Protein AF-A0A7S4SS59-F1 (afdb_monomer)

Radius of gyration: 23.4 Å; Cα contacts (8 Å, |Δi|>4): 249; chains: 1; bounding box: 43×40×78 Å

Nearest PDB structures (foldseek):
  1n0s-assembly2_B  TM=4.834E-01  e=9.257E-01  Pieris brassicae
  7ywx-assembly1_P  TM=2.534E-01  e=8.741E-01  Homo sapiens
  8snb-assembly1_7D  TM=2.674E-01  e=1.099E+00  Strongylocentrotus purpuratus
  3mh9-assembly2_C  TM=2.342E-01  e=1.551E+00  Mycobacterium tuberculosis H37Rv

Secondary structure (DSSP, 8-state):
--------------------------------------------------GGGGTS-SSS--HHHHHHHHHHHHHTT--EEEEEEEEEEEGGGTEEEEEEEEEEEETTEEEEEEEEEETTEEEEEEESS-S-SS-EEEEEEEEEE-HHHHHHHHHHTTT---BTTTBSHHHHHHHHHHHT--EE-

Structure (mmCIF, N/CA/C/O backbone):
data_AF-A0A7S4SS59-F1
#
_entry.id   AF-A0A7S4SS59-F1
#
loop_
_atom_site.group_PDB
_atom_site.id
_atom_site.type_symbol
_atom_site.label_atom_id
_atom_site.label_alt_id
_atom_site.label_comp_id
_atom_site.label_asym_id
_atom_site.label_entity_id
_atom_site.label_seq_id
_atom_site.pdbx_PDB_ins_code
_atom_site.Cartn_x
_atom_site.Cartn_y
_atom_site.Cartn_z
_atom_site.occupancy
_atom_site.B_iso_or_equiv
_atom_site.auth_seq_id
_atom_site.auth_comp_id
_atom_site.auth_asym_id
_atom_site.auth_atom_id
_atom_site.pdbx_PDB_model_num
ATOM 1 N N . PHE A 1 1 ? -25.326 -4.314 20.561 1.00 34.44 1 PHE A N 1
ATOM 2 C CA . PHE A 1 1 ? -26.054 -3.829 19.373 1.00 34.44 1 PHE A CA 1
ATOM 3 C C . PHE A 1 1 ? -25.068 -3.666 18.225 1.00 34.44 1 PHE A C 1
ATOM 5 O O . PHE A 1 1 ? -24.375 -2.663 18.164 1.00 34.44 1 PHE A O 1
ATOM 12 N N . TRP A 1 2 ? -24.924 -4.689 17.380 1.00 29.34 2 TRP A N 1
ATOM 13 C CA . TRP A 1 2 ? -24.095 -4.641 16.171 1.00 29.34 2 TRP A CA 1
ATOM 14 C C . TRP A 1 2 ? -25.049 -4.553 14.978 1.00 29.34 2 TRP A C 1
ATOM 16 O O . TRP A 1 2 ? -25.738 -5.526 14.676 1.00 29.34 2 TRP A O 1
ATOM 26 N N . LEU A 1 3 ? -25.148 -3.379 14.351 1.00 33.81 3 LEU A N 1
ATOM 27 C CA . LEU A 1 3 ? -25.845 -3.241 13.075 1.00 33.81 3 LEU A CA 1
ATOM 28 C C . LEU A 1 3 ? -24.929 -3.794 11.978 1.00 33.81 3 LEU A C 1
ATOM 30 O O . LEU A 1 3 ? -23.856 -3.251 11.725 1.00 33.81 3 LEU A O 1
ATOM 34 N N . LYS A 1 4 ? -25.363 -4.875 11.327 1.00 33.00 4 LYS A N 1
ATOM 35 C CA . LYS A 1 4 ? -24.802 -5.341 10.057 1.00 33.00 4 LYS A CA 1
ATOM 36 C C . LYS A 1 4 ? -25.217 -4.355 8.962 1.00 33.00 4 LYS A C 1
ATOM 38 O O . LYS A 1 4 ? -26.273 -4.514 8.357 1.00 33.00 4 LYS A O 1
ATOM 43 N N . SER A 1 5 ? -24.413 -3.324 8.726 1.00 36.56 5 SER A N 1
ATOM 44 C CA . SER A 1 5 ? -24.552 -2.502 7.523 1.00 36.56 5 SER A CA 1
ATOM 45 C C . SER A 1 5 ? -23.927 -3.246 6.349 1.00 36.56 5 SER A C 1
ATOM 47 O O . SER A 1 5 ? -22.715 -3.234 6.162 1.00 36.56 5 SER A O 1
ATOM 49 N N . HIS A 1 6 ? -24.772 -3.922 5.574 1.00 34.97 6 HIS A N 1
ATOM 50 C CA . HIS A 1 6 ? -24.422 -4.459 4.265 1.00 34.97 6 HIS A CA 1
ATOM 51 C C . HIS A 1 6 ? -24.306 -3.297 3.270 1.00 34.97 6 HIS A C 1
ATOM 53 O O . HIS A 1 6 ? -25.293 -2.906 2.652 1.00 34.97 6 HIS A O 1
ATOM 59 N N . PHE A 1 7 ? -23.109 -2.729 3.117 1.00 40.97 7 PHE A N 1
ATOM 60 C CA . PHE A 1 7 ? -22.781 -1.921 1.943 1.00 40.97 7 PHE A CA 1
ATOM 61 C C . PHE A 1 7 ? -22.215 -2.859 0.877 1.00 40.97 7 PHE A C 1
ATOM 63 O O . PHE A 1 7 ? -21.021 -3.135 0.826 1.00 40.97 7 PHE A O 1
ATOM 70 N N . GLY A 1 8 ? -23.119 -3.423 0.075 1.00 32.09 8 GLY A N 1
ATOM 71 C CA . GLY A 1 8 ? -22.761 -4.215 -1.093 1.00 32.09 8 GLY A CA 1
ATOM 72 C C . GLY A 1 8 ? -22.224 -3.300 -2.185 1.00 32.09 8 GLY A C 1
ATOM 73 O O . GLY A 1 8 ? -22.979 -2.524 -2.771 1.00 32.09 8 GLY A O 1
ATOM 74 N N . TRP A 1 9 ? -20.930 -3.404 -2.465 1.00 38.12 9 TRP A N 1
ATOM 75 C CA . TRP A 1 9 ? -20.354 -2.864 -3.687 1.00 38.12 9 TRP A CA 1
ATOM 76 C C . TRP A 1 9 ? -20.890 -3.706 -4.846 1.00 38.12 9 TRP A C 1
ATOM 78 O O . TRP A 1 9 ? -20.678 -4.917 -4.909 1.00 38.12 9 TRP A O 1
ATOM 88 N N . ARG A 1 10 ? -21.669 -3.082 -5.736 1.00 36.06 10 ARG A N 1
ATOM 89 C CA . ARG A 1 10 ? -22.101 -3.720 -6.980 1.00 36.06 10 ARG A CA 1
ATOM 90 C C . ARG A 1 10 ? -20.871 -3.885 -7.861 1.00 36.06 10 ARG A C 1
ATOM 92 O O . ARG A 1 10 ? -20.468 -2.943 -8.531 1.00 36.06 10 ARG A O 1
ATOM 99 N N . VAL A 1 11 ? -20.319 -5.092 -7.890 1.00 41.25 11 VAL A N 1
ATOM 100 C CA . VAL A 1 11 ? -19.449 -5.523 -8.983 1.00 41.25 11 VAL A CA 1
ATOM 101 C C . VAL A 1 11 ? -20.312 -5.483 -10.244 1.00 41.25 11 VAL A C 1
ATOM 103 O O . VAL A 1 11 ? -21.238 -6.281 -10.408 1.00 41.25 11 VAL A O 1
ATOM 106 N N . GLY A 1 12 ? -20.094 -4.478 -11.087 1.00 38.41 12 GLY A N 1
ATOM 107 C CA . GLY A 1 12 ? -20.732 -4.388 -12.389 1.00 38.41 12 GLY A CA 1
ATOM 108 C C . GLY A 1 12 ? -20.259 -5.555 -13.243 1.00 38.41 12 GLY A C 1
ATOM 109 O O . GLY A 1 12 ? -19.188 -5.489 -13.833 1.00 38.41 12 GLY A O 1
ATOM 110 N N . LEU A 1 13 ? -21.046 -6.632 -13.300 1.00 41.28 13 LEU A N 1
ATOM 111 C CA . LEU A 1 13 ? -20.866 -7.691 -14.286 1.00 41.28 13 LEU A CA 1
ATOM 112 C C . LEU A 1 13 ? -21.038 -7.068 -15.681 1.00 41.28 13 LEU A C 1
ATOM 114 O O . LEU A 1 13 ? -22.157 -6.916 -16.178 1.00 41.28 13 LEU A O 1
ATOM 118 N N . LEU A 1 14 ? -19.929 -6.701 -16.321 1.00 41.66 14 LEU A N 1
ATOM 119 C CA . LEU A 1 14 ? -19.890 -6.475 -17.758 1.00 41.66 14 LEU A CA 1
ATOM 120 C C . LEU A 1 14 ? -20.149 -7.823 -18.429 1.00 41.66 14 LEU A C 1
ATOM 122 O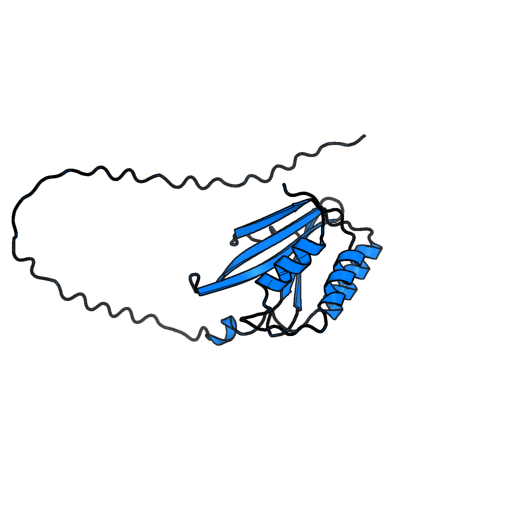 O . LEU A 1 14 ? -19.291 -8.698 -18.530 1.00 41.66 14 LEU A O 1
ATOM 126 N N . LYS A 1 15 ? -21.405 -8.007 -18.825 1.00 40.31 15 LYS A N 1
ATOM 127 C CA . LYS A 1 15 ? -21.897 -9.157 -19.570 1.00 40.31 15 LYS A CA 1
ATOM 128 C C . LYS A 1 15 ? -21.306 -9.081 -20.979 1.00 40.31 15 LYS A C 1
ATOM 130 O O . LYS A 1 15 ? -21.870 -8.428 -21.850 1.00 40.31 15 LYS A O 1
ATOM 135 N N . VAL A 1 16 ? -20.152 -9.710 -21.187 1.00 43.97 16 VAL A N 1
ATOM 136 C CA . VAL A 1 16 ? -19.582 -9.910 -22.525 1.00 43.97 16 VAL A CA 1
ATOM 137 C C . VAL A 1 16 ? -20.545 -10.820 -23.298 1.00 43.97 16 VAL A C 1
ATOM 139 O O . VAL A 1 16 ? -20.811 -11.936 -22.840 1.00 43.97 16 VAL A O 1
ATOM 142 N N . PRO A 1 17 ? -21.132 -10.385 -24.426 1.00 46.53 17 PRO A N 1
ATOM 143 C CA . PRO A 1 17 ? -21.952 -11.273 -25.232 1.00 46.53 17 PRO A CA 1
ATOM 144 C C . PRO A 1 17 ? -21.060 -12.354 -25.851 1.00 46.53 17 PRO A C 1
ATOM 146 O O . PRO A 1 17 ? -20.105 -12.062 -26.570 1.00 46.53 17 PRO A O 1
ATOM 149 N N . ALA A 1 18 ? -21.386 -13.614 -25.565 1.00 45.78 18 ALA A N 1
ATOM 150 C CA . ALA A 1 18 ? -20.814 -14.764 -26.243 1.00 45.78 18 ALA A CA 1
ATOM 151 C C . ALA A 1 18 ? -21.203 -14.709 -27.728 1.00 45.78 18 ALA A C 1
ATOM 153 O O . ALA A 1 18 ? -22.371 -14.872 -28.084 1.00 45.78 18 ALA A O 1
ATOM 154 N N . ALA A 1 19 ? -20.227 -14.454 -28.597 1.00 46.22 19 ALA A N 1
ATOM 155 C CA . ALA A 1 19 ? -20.397 -14.588 -30.033 1.00 46.22 19 ALA A CA 1
ATOM 156 C C . ALA A 1 19 ? -20.438 -16.085 -30.385 1.00 46.22 19 ALA A C 1
ATOM 158 O O . ALA A 1 19 ? -19.416 -16.768 -30.402 1.00 46.22 19 ALA A O 1
ATOM 159 N N . CYS A 1 20 ? -21.638 -16.605 -30.641 1.00 45.50 20 CYS A N 1
ATOM 160 C CA . CYS A 1 20 ? -21.838 -17.938 -31.198 1.00 45.50 20 CYS A CA 1
ATOM 161 C C . CYS A 1 20 ? -21.433 -17.945 -32.679 1.00 45.50 20 CYS A C 1
ATOM 163 O O . CYS A 1 20 ? -22.230 -17.589 -33.549 1.00 45.50 20 CYS A O 1
ATOM 165 N N . CYS A 1 21 ? -20.210 -18.377 -32.976 1.00 48.38 21 CYS A N 1
ATOM 166 C CA . CYS A 1 21 ? -19.765 -18.660 -34.337 1.00 48.38 21 CYS A CA 1
ATOM 167 C C . CYS A 1 21 ? -20.438 -19.950 -34.837 1.00 48.38 21 CYS A C 1
ATOM 169 O O . CYS A 1 21 ? -19.960 -21.051 -34.575 1.00 48.38 21 CYS A O 1
ATOM 171 N N . HIS A 1 22 ? -21.556 -19.820 -35.551 1.00 49.78 22 HIS A N 1
ATOM 172 C CA . HIS A 1 22 ? -22.089 -20.905 -36.371 1.00 49.78 22 HIS A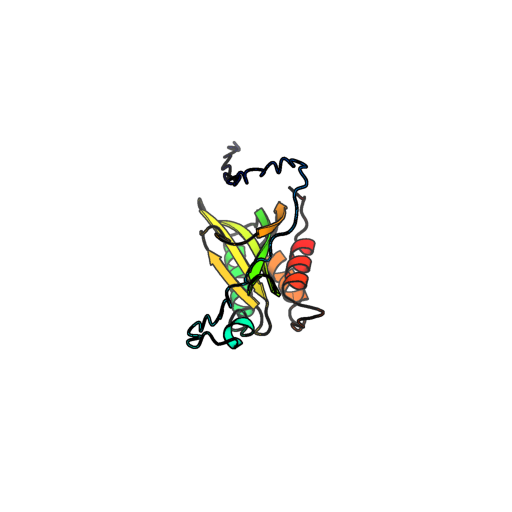 CA 1
ATOM 173 C C . HIS A 1 22 ? -21.255 -21.005 -37.650 1.00 49.78 22 HIS A C 1
ATOM 175 O O . HIS A 1 22 ? -21.149 -20.041 -38.405 1.00 49.78 22 HIS A O 1
ATOM 181 N N . SER A 1 23 ? -20.670 -22.175 -37.894 1.00 48.97 23 SER A N 1
ATOM 182 C CA . SER A 1 23 ? -20.080 -22.535 -39.182 1.00 48.97 23 SER A CA 1
ATOM 183 C C . SER A 1 23 ? -21.173 -22.944 -40.171 1.00 48.97 23 SER A C 1
ATOM 185 O O . SER A 1 23 ? -21.982 -23.813 -39.844 1.00 48.97 23 SER A O 1
ATOM 187 N N . PRO A 1 24 ? -21.137 -22.439 -41.412 1.00 54.19 24 PRO A N 1
ATOM 188 C CA . PRO A 1 24 ? -21.652 -23.167 -42.554 1.00 54.19 24 PRO A CA 1
ATOM 189 C C . PRO A 1 24 ? -20.497 -23.556 -43.479 1.00 54.19 24 PRO A C 1
ATOM 191 O O . PRO A 1 24 ? -19.783 -22.728 -44.040 1.00 54.19 24 PRO A O 1
ATOM 194 N N . SER A 1 25 ? -20.341 -24.862 -43.638 1.00 53.94 25 SER A N 1
ATOM 195 C CA . SER A 1 25 ? -19.605 -25.500 -44.718 1.00 53.94 25 SER A CA 1
ATOM 196 C C . SER A 1 25 ? -20.286 -25.213 -46.055 1.00 53.94 25 SER A C 1
ATOM 198 O O . SER A 1 25 ? -21.405 -25.673 -46.253 1.00 53.94 25 SER A O 1
ATOM 200 N N . HIS A 1 26 ? -19.618 -24.532 -46.986 1.00 54.78 26 HIS A N 1
ATOM 201 C CA . HIS A 1 26 ? -19.894 -24.690 -48.416 1.00 54.78 26 HIS A CA 1
ATOM 202 C C . HIS A 1 26 ? -18.671 -24.287 -49.249 1.00 54.78 26 HIS A C 1
ATOM 204 O O . HIS A 1 26 ? -18.169 -23.170 -49.167 1.00 54.78 26 HIS A O 1
ATOM 210 N N . TRP A 1 27 ? -18.181 -25.247 -50.030 1.00 54.81 27 TRP A N 1
ATOM 211 C CA . TRP A 1 27 ? -17.128 -25.090 -51.028 1.00 54.81 27 TRP A CA 1
ATOM 212 C C . TRP A 1 27 ? -17.667 -24.383 -52.278 1.00 54.81 27 TRP A C 1
ATOM 214 O O . TRP A 1 27 ? -18.716 -24.777 -52.788 1.00 54.81 27 TRP A O 1
ATOM 224 N N . ALA A 1 28 ? -16.916 -23.415 -52.812 1.00 53.81 28 ALA A N 1
ATOM 225 C CA . ALA A 1 28 ? -17.006 -22.949 -54.201 1.00 53.81 28 ALA A CA 1
ATOM 226 C C . ALA A 1 28 ? -15.700 -22.226 -54.619 1.00 53.81 28 ALA A C 1
ATOM 228 O O . ALA A 1 28 ? -14.962 -21.771 -53.743 1.00 53.81 28 ALA A O 1
ATOM 229 N N . PRO A 1 29 ? -15.371 -22.166 -55.927 1.00 59.91 29 PRO A N 1
ATOM 230 C CA . PRO A 1 29 ? -13.998 -22.098 -56.407 1.00 59.91 29 PRO A CA 1
ATOM 231 C C . PRO A 1 29 ? -13.456 -20.685 -56.659 1.00 59.91 29 PRO A C 1
ATOM 233 O O . PRO A 1 29 ? -14.174 -19.700 -56.811 1.00 59.91 29 PRO A O 1
ATOM 236 N N . SER A 1 30 ? -12.130 -20.669 -56.715 1.00 57.59 30 SER A N 1
ATOM 237 C CA . SER A 1 30 ? -11.166 -19.583 -56.837 1.00 57.59 30 SER A CA 1
ATOM 238 C C . SER A 1 30 ? -11.437 -18.610 -57.991 1.00 57.59 30 SER A C 1
ATOM 240 O O . SER A 1 30 ? -11.353 -18.982 -59.160 1.00 57.59 30 SER A O 1
ATOM 242 N N . GLY A 1 31 ? -11.640 -17.335 -57.654 1.00 60.19 31 GLY A N 1
ATOM 243 C CA . GLY A 1 31 ? -11.429 -16.202 -58.557 1.00 60.19 31 GLY A CA 1
ATOM 244 C C . GLY A 1 31 ? -10.142 -15.449 -58.180 1.00 60.19 31 GLY A C 1
ATOM 245 O O . GLY A 1 31 ? -9.806 -15.394 -56.992 1.00 60.19 31 GLY A O 1
ATOM 246 N N . PRO A 1 32 ? -9.391 -14.884 -59.142 1.00 58.16 32 PRO A N 1
ATOM 247 C CA . PRO A 1 32 ? -8.212 -14.080 -58.842 1.00 58.16 32 PRO A CA 1
ATOM 248 C C . PRO A 1 32 ? -8.638 -12.765 -58.178 1.00 58.16 32 PRO A C 1
ATOM 250 O O . PRO A 1 32 ? -9.232 -11.891 -58.801 1.00 58.16 32 PRO A O 1
ATOM 253 N N . CYS A 1 33 ? -8.350 -12.650 -56.883 1.00 49.81 33 CYS A N 1
ATOM 254 C CA . CYS A 1 33 ? -8.576 -11.441 -56.104 1.00 49.81 33 CYS A CA 1
ATOM 255 C C . CYS A 1 33 ? -7.404 -10.477 -56.341 1.00 49.81 33 CYS A C 1
ATOM 257 O O . CYS A 1 33 ? -6.299 -10.683 -55.826 1.00 49.81 33 CYS A O 1
ATOM 259 N N . GLU A 1 34 ? -7.633 -9.449 -57.158 1.00 54.28 34 GLU A N 1
ATOM 260 C CA . GLU A 1 34 ? -6.730 -8.308 -57.299 1.00 54.28 34 GLU A CA 1
ATOM 261 C C . GLU A 1 34 ? -6.619 -7.599 -55.946 1.00 54.28 34 GLU A C 1
ATOM 263 O O . GLU A 1 34 ? -7.573 -7.010 -55.440 1.00 54.28 34 GLU A O 1
ATOM 268 N N . ARG A 1 35 ? -5.448 -7.712 -55.313 1.00 52.59 35 ARG A N 1
ATOM 269 C CA . ARG A 1 35 ? -5.178 -7.102 -54.010 1.00 52.59 35 ARG A CA 1
ATOM 270 C C . ARG A 1 35 ? -5.045 -5.584 -54.172 1.00 52.59 35 ARG A C 1
ATOM 272 O O . ARG A 1 35 ? -4.122 -5.148 -54.864 1.00 52.59 35 ARG A O 1
ATOM 279 N N . PRO A 1 36 ? -5.844 -4.765 -53.471 1.00 52.44 36 PRO A N 1
ATOM 280 C CA . PRO A 1 36 ? -5.509 -3.365 -53.282 1.00 52.44 36 PRO A CA 1
ATOM 281 C C . PRO A 1 36 ? -4.238 -3.294 -52.430 1.00 52.44 36 PRO A C 1
ATOM 283 O O . PRO A 1 36 ? -4.156 -3.893 -51.355 1.00 52.44 36 PRO A O 1
ATOM 286 N N . ARG A 1 37 ? -3.220 -2.574 -52.911 1.00 50.03 37 ARG A N 1
ATOM 287 C CA . ARG A 1 37 ? -2.068 -2.180 -52.093 1.00 50.03 37 ARG A CA 1
ATOM 288 C C . ARG A 1 37 ? -2.566 -1.234 -50.999 1.00 50.03 37 ARG A C 1
ATOM 290 O O . ARG A 1 37 ? -2.702 -0.038 -51.229 1.00 50.03 37 ARG A O 1
ATOM 297 N N . CYS A 1 38 ? -2.834 -1.773 -49.815 1.00 43.69 38 CYS A N 1
ATOM 298 C CA . CYS A 1 38 ? -3.025 -0.971 -48.614 1.00 43.69 38 CYS A CA 1
ATOM 299 C C . CYS A 1 38 ? -1.670 -0.406 -48.181 1.00 43.69 38 CYS A C 1
ATOM 301 O O . CYS A 1 38 ? -0.879 -1.077 -47.519 1.00 43.69 38 CYS A O 1
ATOM 303 N N . THR A 1 39 ? -1.396 0.836 -48.565 1.00 54.97 39 THR A N 1
ATOM 304 C CA . THR A 1 39 ? -0.322 1.646 -47.988 1.00 54.97 39 THR A CA 1
ATOM 305 C C . THR A 1 39 ? -0.762 2.063 -46.581 1.00 54.97 39 THR A C 1
ATOM 307 O O . THR A 1 39 ? -1.350 3.122 -46.385 1.00 54.97 39 THR A O 1
ATOM 310 N N . MET A 1 40 ? -0.543 1.197 -45.589 1.00 46.50 40 MET A N 1
ATOM 311 C CA . MET A 1 40 ? -0.776 1.502 -44.171 1.00 46.50 40 MET A CA 1
ATOM 312 C C . MET A 1 40 ? 0.362 2.385 -43.650 1.00 46.50 40 MET A C 1
ATOM 314 O O . MET A 1 40 ? 1.262 1.926 -42.956 1.00 46.50 40 MET A O 1
ATOM 318 N N . GLY A 1 41 ? 0.342 3.658 -44.036 1.00 51.22 41 GLY A N 1
ATOM 319 C CA . GLY A 1 41 ? 1.182 4.704 -43.461 1.00 51.22 41 GLY A CA 1
ATOM 320 C C . GLY A 1 41 ? 0.391 5.510 -42.440 1.00 51.22 41 GLY A C 1
ATOM 321 O O . GLY A 1 41 ? 0.078 6.668 -42.695 1.00 51.22 41 GLY A O 1
ATOM 322 N N . ALA A 1 42 ? 0.032 4.904 -41.305 1.00 46.97 42 ALA A N 1
ATOM 323 C CA . ALA A 1 42 ? -0.456 5.667 -40.161 1.00 46.97 42 ALA A CA 1
ATOM 324 C C . ALA A 1 42 ? 0.752 6.329 -39.485 1.00 46.97 42 ALA A C 1
ATOM 326 O O . ALA A 1 42 ? 1.382 5.757 -38.599 1.00 46.97 42 ALA A O 1
ATOM 327 N N . VAL A 1 43 ? 1.108 7.523 -39.957 1.00 48.53 43 VAL A N 1
ATOM 328 C CA . VAL A 1 43 ? 2.021 8.419 -39.246 1.00 48.53 43 VAL A CA 1
ATOM 329 C C . VAL A 1 43 ? 1.224 8.998 -38.082 1.00 48.53 43 VAL A C 1
ATOM 331 O O . VAL A 1 43 ? 0.491 9.970 -38.243 1.00 48.53 43 VAL A O 1
ATOM 334 N N . LEU A 1 44 ? 1.295 8.343 -36.924 1.00 59.06 44 LEU A N 1
ATOM 335 C CA . LEU A 1 44 ? 0.831 8.948 -35.683 1.00 59.06 44 LEU A CA 1
ATOM 336 C C . LEU A 1 44 ? 1.851 10.029 -35.292 1.00 59.06 44 LEU A C 1
ATOM 338 O O . LEU A 1 44 ? 3.046 9.722 -35.246 1.00 59.06 44 LEU A O 1
ATOM 342 N N . PRO A 1 45 ? 1.422 11.274 -35.022 1.00 46.72 45 PRO A N 1
ATOM 343 C CA . PRO A 1 45 ? 2.292 12.260 -34.412 1.00 46.72 45 PRO A CA 1
ATOM 344 C C . PRO A 1 45 ? 2.597 11.778 -32.992 1.00 46.72 45 PRO A C 1
ATOM 346 O O . PRO A 1 45 ? 1.782 11.903 -32.081 1.00 46.72 45 PRO A O 1
ATOM 349 N N . LEU A 1 46 ? 3.763 11.156 -32.826 1.00 53.47 46 LEU A N 1
ATOM 350 C CA . LEU A 1 46 ? 4.384 10.910 -31.530 1.00 53.47 46 LEU A CA 1
ATOM 351 C C . LEU A 1 46 ? 4.957 12.242 -31.039 1.00 53.47 46 LEU A C 1
ATOM 353 O O . LEU A 1 46 ? 6.170 12.439 -31.004 1.00 53.47 46 LEU A O 1
ATOM 357 N N . ASP A 1 47 ? 4.073 13.174 -30.694 1.00 52.50 47 ASP A N 1
ATOM 358 C CA . ASP A 1 47 ? 4.455 14.350 -29.925 1.00 52.50 47 ASP A CA 1
ATOM 359 C C . ASP A 1 47 ? 4.799 13.882 -28.507 1.00 52.50 47 ASP A C 1
ATOM 361 O O . ASP A 1 47 ? 3.948 13.767 -27.631 1.00 52.50 47 ASP A O 1
ATOM 365 N N . GLY A 1 48 ? 6.072 13.534 -28.316 1.00 54.41 48 GLY A N 1
ATOM 366 C CA . GLY A 1 48 ? 6.802 13.765 -27.071 1.00 54.41 48 GLY A CA 1
ATOM 367 C C . GLY A 1 48 ? 6.288 13.114 -25.788 1.00 54.41 48 GLY A C 1
ATOM 368 O O . GLY A 1 48 ? 6.686 13.566 -24.718 1.00 54.41 48 GLY A O 1
ATOM 369 N N . VAL A 1 49 ? 5.462 12.064 -25.835 1.00 51.91 49 VAL A N 1
ATOM 370 C CA . VAL A 1 49 ? 5.256 11.212 -24.653 1.00 51.91 49 VAL A CA 1
ATOM 371 C C . VAL A 1 49 ? 6.549 10.429 -24.450 1.00 51.91 49 VAL A C 1
ATOM 373 O O . VAL A 1 49 ? 6.766 9.378 -25.055 1.00 51.91 49 VAL A O 1
ATOM 376 N N . GLY A 1 50 ? 7.458 11.019 -23.674 1.00 51.91 50 GLY A N 1
ATOM 377 C CA . GLY A 1 50 ? 8.738 10.429 -23.334 1.00 51.91 50 GLY A CA 1
ATOM 378 C C . GLY A 1 50 ? 8.514 9.039 -22.758 1.00 51.91 50 GLY A C 1
ATOM 379 O O . GLY A 1 50 ? 7.878 8.875 -21.722 1.00 51.91 50 GLY A O 1
ATOM 380 N N . ILE A 1 51 ? 9.074 8.036 -23.429 1.00 53.78 51 ILE A N 1
ATOM 381 C CA . ILE A 1 51 ? 9.137 6.647 -22.955 1.00 53.78 51 ILE A CA 1
ATOM 382 C C . ILE A 1 51 ? 9.901 6.576 -21.610 1.00 53.78 51 ILE A C 1
ATOM 384 O O . ILE A 1 51 ? 9.860 5.566 -20.919 1.00 53.78 51 ILE A O 1
ATOM 388 N N . GLU A 1 52 ? 10.569 7.664 -21.210 1.00 51.09 52 GLU A N 1
ATOM 389 C CA . GLU A 1 52 ? 11.149 7.853 -19.880 1.00 51.09 52 GLU A CA 1
ATOM 390 C C . GLU A 1 52 ? 10.102 7.898 -18.767 1.00 51.09 52 GLU A C 1
ATOM 392 O O . GLU A 1 52 ? 10.310 7.214 -17.776 1.00 51.09 52 GLU A O 1
ATOM 397 N N . SER A 1 53 ? 8.933 8.524 -18.951 1.00 49.81 53 SER A N 1
ATOM 398 C CA . SER A 1 53 ? 7.890 8.606 -17.905 1.00 49.81 53 SER A CA 1
ATOM 399 C C . SER A 1 53 ? 7.319 7.239 -17.494 1.00 49.81 53 SER A C 1
ATOM 401 O O . SER A 1 53 ? 6.653 7.117 -16.472 1.00 49.81 53 SER A O 1
ATOM 403 N N . VAL A 1 54 ? 7.557 6.213 -18.310 1.00 51.50 54 VAL A N 1
ATOM 404 C CA . VAL A 1 54 ? 7.156 4.821 -18.076 1.00 51.50 54 VAL A CA 1
ATOM 405 C C . VAL A 1 54 ? 8.136 4.079 -17.159 1.00 51.50 54 VAL A C 1
ATOM 407 O O . VAL A 1 54 ? 7.769 3.118 -16.486 1.00 51.50 54 VAL A O 1
ATOM 410 N N . LEU A 1 55 ? 9.404 4.488 -17.186 1.00 55.03 55 LEU A N 1
ATOM 411 C CA . LEU A 1 55 ? 10.482 3.925 -16.374 1.00 55.03 55 LEU A CA 1
ATOM 412 C C . LEU A 1 55 ? 10.851 4.829 -15.191 1.00 55.03 55 LEU A C 1
ATOM 414 O O . LEU A 1 55 ? 11.489 4.346 -14.251 1.00 55.03 55 LEU A O 1
ATOM 418 N N . GLU A 1 56 ? 10.489 6.111 -15.260 1.00 56.53 56 GLU A N 1
ATOM 419 C CA . GLU A 1 56 ? 10.518 7.060 -14.153 1.00 56.53 56 GLU A CA 1
ATOM 420 C C . GLU A 1 56 ? 9.561 6.555 -13.085 1.00 56.53 56 GLU A C 1
ATOM 422 O O . GLU A 1 56 ? 8.457 6.088 -13.362 1.00 56.53 56 GLU A O 1
ATOM 427 N N . GLY A 1 57 ? 10.081 6.497 -11.868 1.00 59.06 57 GLY A N 1
ATOM 428 C CA . GLY A 1 57 ? 9.518 5.697 -10.806 1.00 59.06 57 GLY A CA 1
ATOM 429 C C . GLY A 1 57 ? 8.188 6.241 -10.312 1.00 59.06 57 GLY A C 1
ATOM 430 O O . GLY A 1 57 ? 7.587 7.165 -10.850 1.00 59.06 57 GLY A O 1
ATOM 431 N N . VAL A 1 58 ? 7.732 5.687 -9.198 1.00 72.94 58 VAL A N 1
ATOM 432 C CA . VAL A 1 58 ? 6.480 6.091 -8.555 1.00 72.94 58 VAL A CA 1
ATOM 433 C C . VAL A 1 58 ? 6.587 7.473 -7.862 1.00 72.94 58 VAL A C 1
ATOM 435 O O . VAL A 1 58 ? 5.888 7.760 -6.888 1.00 72.94 58 VAL A O 1
ATOM 438 N N . GLY A 1 59 ? 7.476 8.339 -8.349 1.00 84.06 59 GLY A N 1
ATOM 439 C CA . GLY A 1 59 ? 7.937 9.553 -7.697 1.00 84.06 59 GLY A CA 1
ATOM 440 C C . GLY A 1 59 ? 9.049 9.300 -6.670 1.00 84.06 59 GLY A C 1
ATOM 441 O O . GLY A 1 59 ? 9.476 8.159 -6.472 1.00 84.06 59 GLY A O 1
ATOM 442 N N . PRO A 1 60 ? 9.498 10.367 -5.980 1.00 90.88 60 PRO A N 1
ATOM 443 C CA . PRO A 1 60 ? 10.578 10.286 -5.000 1.00 90.88 60 PRO A CA 1
ATOM 444 C C . PRO A 1 60 ? 10.224 9.340 -3.848 1.00 90.88 60 PRO A C 1
ATOM 446 O O . PRO A 1 60 ? 9.050 9.203 -3.508 1.00 90.88 60 PRO A O 1
ATOM 449 N N . ASP A 1 61 ? 11.227 8.752 -3.189 1.00 94.88 61 ASP A N 1
ATOM 450 C CA . ASP A 1 61 ? 10.994 7.920 -2.005 1.00 94.88 61 ASP A CA 1
ATOM 451 C C . ASP A 1 61 ? 10.332 8.730 -0.873 1.00 94.88 61 ASP A C 1
ATOM 453 O O . ASP A 1 61 ? 10.900 9.663 -0.302 1.00 94.88 61 ASP A O 1
ATOM 457 N N . ARG A 1 62 ? 9.104 8.348 -0.526 1.00 97.31 62 ARG A N 1
ATOM 458 C CA . ARG A 1 62 ? 8.261 8.921 0.531 1.00 97.31 62 ARG A CA 1
ATOM 459 C C . ARG A 1 62 ? 8.145 7.986 1.731 1.00 97.31 62 ARG A C 1
ATOM 461 O O . ARG A 1 62 ? 7.246 8.160 2.554 1.00 97.31 62 ARG A O 1
ATOM 468 N N . ARG A 1 63 ? 9.042 7.006 1.881 1.00 97.06 63 ARG A N 1
ATOM 469 C CA . ARG A 1 63 ? 9.016 6.034 2.985 1.00 97.06 63 ARG A CA 1
ATOM 470 C C . ARG A 1 63 ? 8.914 6.673 4.371 1.00 97.06 63 ARG A C 1
ATOM 472 O O . ARG A 1 63 ? 8.089 6.243 5.172 1.00 97.06 63 ARG A O 1
ATOM 479 N N . GLU A 1 64 ? 9.710 7.700 4.664 1.00 97.81 64 GLU A N 1
ATOM 480 C CA . GLU A 1 64 ? 9.664 8.381 5.971 1.00 97.81 64 GLU A CA 1
ATOM 481 C C . GLU A 1 64 ? 8.300 9.036 6.230 1.00 97.81 64 GLU A C 1
ATOM 483 O O . GLU A 1 64 ? 7.769 8.981 7.339 1.00 97.81 64 GLU A O 1
ATOM 488 N N . GLN A 1 65 ? 7.695 9.592 5.181 1.00 98.38 65 GLN A N 1
ATOM 489 C CA . GLN A 1 65 ? 6.378 10.222 5.241 1.00 98.38 65 GLN A CA 1
ATOM 490 C C . GLN A 1 65 ? 5.281 9.169 5.430 1.00 98.38 65 GLN A C 1
ATOM 492 O O . GLN A 1 65 ? 4.366 9.389 6.220 1.00 98.38 65 GLN A O 1
ATOM 497 N N . LEU A 1 66 ? 5.395 8.009 4.771 1.00 98.19 66 LEU A N 1
ATOM 498 C CA . LEU A 1 66 ? 4.493 6.879 5.000 1.00 98.19 66 LEU A CA 1
ATOM 499 C C . LEU A 1 66 ? 4.595 6.379 6.446 1.00 98.19 66 LEU A C 1
ATOM 501 O O . LEU A 1 66 ? 3.575 6.130 7.082 1.00 98.19 66 LEU A O 1
ATOM 505 N N . ILE A 1 67 ? 5.808 6.261 6.993 1.00 98.50 67 ILE A N 1
ATOM 506 C CA . ILE A 1 67 ? 6.016 5.845 8.386 1.00 98.50 67 ILE A CA 1
ATOM 507 C C . ILE A 1 67 ? 5.340 6.825 9.353 1.00 98.50 67 ILE A C 1
ATOM 509 O O . ILE A 1 67 ? 4.598 6.390 10.234 1.00 98.50 67 ILE A O 1
ATOM 513 N N . ALA A 1 68 ? 5.545 8.132 9.166 1.00 98.44 68 ALA A N 1
ATOM 514 C CA . ALA A 1 68 ? 4.900 9.158 9.982 1.00 98.44 68 ALA A CA 1
ATOM 515 C C . ALA A 1 68 ? 3.366 9.130 9.846 1.00 98.44 68 ALA A C 1
ATOM 517 O O . ALA A 1 68 ? 2.647 9.305 10.831 1.00 98.44 68 ALA A O 1
ATOM 518 N N . HIS A 1 69 ? 2.856 8.863 8.640 1.00 98.44 69 HIS A N 1
ATOM 519 C CA . HIS A 1 69 ? 1.423 8.711 8.388 1.00 98.44 69 HIS A CA 1
ATOM 520 C C . HIS A 1 69 ? 0.831 7.504 9.126 1.00 98.44 69 HIS A C 1
ATOM 522 O O . HIS A 1 69 ? -0.203 7.620 9.781 1.00 98.44 69 HIS A O 1
ATOM 528 N N . LEU A 1 70 ? 1.517 6.357 9.105 1.00 98.56 70 LEU A N 1
ATOM 529 C CA . LEU A 1 70 ? 1.111 5.170 9.861 1.00 98.56 70 LEU A CA 1
ATOM 530 C C . LEU A 1 70 ? 1.107 5.430 11.374 1.00 98.56 70 LEU A C 1
ATOM 532 O O . LEU A 1 70 ? 0.179 4.995 12.056 1.00 98.56 70 LEU A O 1
ATOM 536 N N . ASP A 1 71 ? 2.074 6.187 11.899 1.00 98.62 71 ASP A N 1
ATOM 537 C CA . ASP A 1 71 ? 2.081 6.603 13.308 1.00 98.62 71 ASP A CA 1
ATOM 538 C C . ASP A 1 71 ? 0.884 7.516 13.644 1.00 98.62 71 ASP A C 1
ATOM 540 O O . ASP A 1 71 ? 0.262 7.380 14.703 1.00 98.62 71 ASP A O 1
ATOM 544 N N . ALA A 1 72 ? 0.493 8.408 12.729 1.00 98.31 72 ALA A N 1
ATOM 545 C CA . ALA A 1 72 ? -0.697 9.241 12.897 1.00 98.31 72 ALA A CA 1
ATOM 546 C C . ALA A 1 72 ? -1.995 8.409 12.893 1.00 98.31 72 ALA A C 1
ATOM 548 O O . ALA A 1 72 ? -2.862 8.618 13.748 1.00 98.31 72 ALA A O 1
ATOM 549 N N . LEU A 1 73 ? -2.122 7.436 11.983 1.00 98.31 73 LEU A N 1
ATOM 550 C CA . LEU A 1 73 ? -3.254 6.499 11.945 1.00 98.31 73 LEU A CA 1
ATOM 551 C C . LEU A 1 73 ? -3.318 5.633 13.215 1.00 98.31 73 LEU A C 1
ATOM 553 O O . LEU A 1 73 ? -4.404 5.391 13.752 1.00 98.31 73 LEU A O 1
ATOM 557 N N . ALA A 1 74 ? -2.163 5.208 13.733 1.00 98.06 74 ALA A N 1
ATOM 558 C CA . ALA A 1 74 ? -2.052 4.493 15.003 1.00 98.06 74 ALA A CA 1
ATOM 559 C C . ALA A 1 74 ? -2.564 5.340 16.179 1.00 98.06 74 ALA A C 1
ATOM 561 O O . ALA A 1 74 ? -3.380 4.871 16.977 1.00 98.06 74 ALA A O 1
ATOM 562 N N . GLY A 1 75 ? -2.177 6.621 16.243 1.00 98.06 75 GLY A N 1
ATOM 563 C CA . GLY A 1 75 ? -2.683 7.573 17.239 1.00 98.06 75 GLY A CA 1
ATOM 564 C C . GLY A 1 75 ? -4.209 7.738 17.202 1.00 98.06 75 GLY A C 1
ATOM 565 O O . GLY A 1 75 ? -4.850 7.902 18.241 1.00 98.06 75 GLY A O 1
ATOM 566 N N . GLN A 1 76 ? -4.805 7.602 16.015 1.00 98.00 76 GLN A N 1
ATOM 567 C CA . GLN A 1 76 ? -6.256 7.619 15.792 1.00 98.00 76 GLN A CA 1
ATOM 568 C C . GLN A 1 76 ? -6.936 6.261 16.049 1.00 98.00 76 GLN A C 1
ATOM 570 O O . GLN A 1 76 ? -8.158 6.155 15.946 1.00 98.00 76 GLN A O 1
ATOM 575 N N . ARG A 1 77 ? -6.171 5.223 16.418 1.00 97.38 77 ARG A N 1
ATOM 576 C CA . ARG A 1 77 ? -6.640 3.845 16.655 1.00 97.38 77 ARG A CA 1
ATOM 577 C C . ARG A 1 77 ? -7.336 3.221 15.441 1.00 97.38 77 ARG A C 1
ATOM 579 O O . ARG A 1 77 ? -8.251 2.406 15.598 1.00 97.38 77 ARG A O 1
ATOM 586 N N . VAL A 1 78 ? -6.898 3.598 14.242 1.00 97.94 78 VAL A N 1
ATOM 587 C CA . VAL A 1 78 ? -7.365 3.017 12.982 1.00 97.94 78 VAL A CA 1
ATOM 588 C C . VAL A 1 78 ? -7.005 1.530 12.922 1.00 97.94 78 VAL A C 1
ATOM 590 O O . VAL A 1 78 ? -6.003 1.087 13.483 1.00 97.94 78 VAL A O 1
ATOM 593 N N . LYS A 1 79 ? -7.843 0.743 12.244 1.00 97.94 79 LYS A N 1
ATOM 594 C CA . LYS A 1 79 ? -7.565 -0.656 11.909 1.00 97.94 79 LYS A CA 1
ATOM 595 C C . LYS A 1 79 ? -7.854 -0.890 10.438 1.00 97.94 79 LYS A C 1
ATOM 597 O O . LYS A 1 79 ? -8.915 -0.490 9.956 1.00 97.94 79 LYS A O 1
ATOM 602 N N . PHE A 1 80 ? -6.945 -1.579 9.764 1.00 98.06 80 PHE A N 1
ATOM 603 C CA . PHE A 1 80 ? -7.163 -2.025 8.399 1.00 98.06 80 PHE A 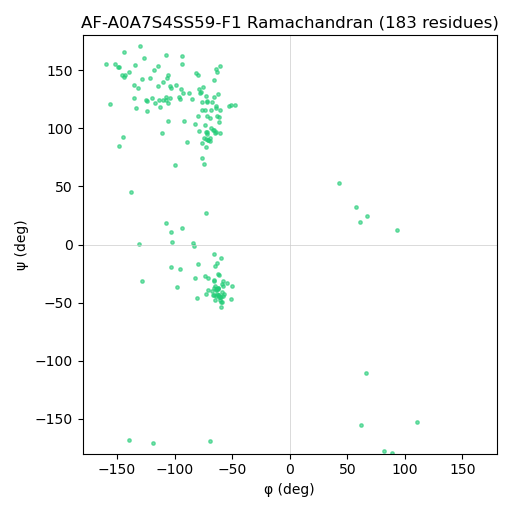CA 1
ATOM 604 C C . PHE A 1 80 ? -8.079 -3.247 8.397 1.00 98.06 80 PHE A C 1
ATOM 606 O O . PHE A 1 80 ? -7.888 -4.194 9.165 1.00 98.06 80 PHE A O 1
ATOM 613 N N . SER A 1 81 ? -9.097 -3.178 7.547 1.00 97.00 81 SER A N 1
ATOM 614 C CA . SER A 1 81 ? -10.140 -4.189 7.382 1.00 97.00 81 SER A CA 1
ATOM 615 C C . SER A 1 81 ? -9.857 -5.117 6.209 1.00 97.00 81 SER A C 1
ATOM 617 O O . SER A 1 81 ? -10.091 -6.315 6.318 1.00 97.00 81 SER A O 1
ATOM 619 N N . HIS A 1 82 ? -9.288 -4.591 5.126 1.00 96.75 82 HIS A N 1
ATOM 620 C CA . HIS A 1 82 ? -8.912 -5.370 3.955 1.00 96.75 82 HIS A CA 1
ATOM 621 C C . HIS A 1 82 ? -7.514 -4.993 3.500 1.00 96.75 82 HIS A C 1
ATOM 623 O O . HIS A 1 82 ? -7.041 -3.877 3.729 1.00 96.75 82 HIS A O 1
ATOM 629 N N . VAL A 1 83 ? -6.884 -5.949 2.835 1.00 97.62 83 VAL A N 1
ATOM 630 C CA . VAL A 1 83 ? -5.706 -5.718 2.014 1.00 97.62 83 VAL A CA 1
ATOM 631 C C . VAL A 1 83 ? -5.963 -6.318 0.644 1.00 97.62 83 VAL A C 1
ATOM 633 O O . VAL A 1 83 ? -6.593 -7.377 0.529 1.00 97.62 83 VAL A O 1
ATOM 636 N N . ALA A 1 84 ? -5.490 -5.644 -0.392 1.00 96.88 84 ALA A N 1
ATOM 637 C CA . ALA A 1 84 ? -5.598 -6.102 -1.760 1.00 96.88 84 ALA A CA 1
ATOM 638 C C . ALA A 1 84 ? -4.309 -5.831 -2.540 1.00 96.88 84 ALA A C 1
ATOM 640 O O . ALA A 1 84 ? -3.605 -4.860 -2.267 1.00 96.88 84 ALA A O 1
ATOM 641 N N . VAL A 1 85 ? -4.009 -6.710 -3.497 1.00 96.94 85 VAL A N 1
ATOM 642 C CA . VAL A 1 85 ? -2.979 -6.488 -4.516 1.00 96.94 85 VAL A CA 1
ATOM 643 C C . VAL A 1 85 ? -3.679 -6.223 -5.823 1.00 96.94 85 VAL A C 1
ATOM 645 O O . VAL A 1 85 ? -4.503 -7.025 -6.279 1.00 96.94 85 VAL A O 1
ATOM 648 N N . TRP A 1 86 ? -3.345 -5.092 -6.401 1.00 94.62 86 TRP A N 1
ATOM 649 C CA . TRP A 1 86 ? -3.992 -4.572 -7.578 1.00 94.62 86 TRP A CA 1
ATOM 650 C C . TRP A 1 86 ? -3.020 -4.454 -8.718 1.00 94.62 86 TRP A C 1
ATOM 652 O O . TRP A 1 86 ? -1.829 -4.262 -8.492 1.00 94.62 86 TRP A O 1
ATOM 662 N N . ARG A 1 87 ? -3.552 -4.586 -9.926 1.00 93.31 87 ARG A N 1
ATOM 663 C CA . ARG A 1 87 ? -2.782 -4.556 -11.153 1.00 93.31 87 ARG A CA 1
ATOM 664 C C . ARG A 1 87 ? -3.335 -3.500 -12.085 1.00 93.31 87 ARG A C 1
ATOM 666 O O . ARG A 1 87 ? -4.495 -3.569 -12.489 1.00 93.31 87 ARG A O 1
ATOM 673 N N . GLU A 1 88 ? -2.466 -2.593 -12.487 1.00 90.12 88 GLU A N 1
ATOM 674 C CA . GLU A 1 88 ? -2.708 -1.690 -13.598 1.00 90.12 88 GLU A CA 1
ATOM 675 C C . GLU A 1 88 ? -1.872 -2.148 -14.795 1.00 90.12 88 GLU A C 1
ATOM 677 O O . GLU A 1 88 ? -0.649 -2.289 -14.707 1.00 90.12 88 GLU A O 1
ATOM 682 N N . ALA A 1 89 ? -2.547 -2.430 -15.910 1.00 85.62 89 ALA A N 1
ATOM 683 C CA . ALA A 1 89 ? -1.873 -2.816 -17.140 1.00 85.62 89 ALA A CA 1
ATOM 684 C C . ALA A 1 89 ? -1.162 -1.594 -17.734 1.00 85.62 89 ALA A C 1
ATOM 686 O O . ALA A 1 89 ? -1.799 -0.585 -18.041 1.00 85.62 89 ALA A O 1
ATOM 687 N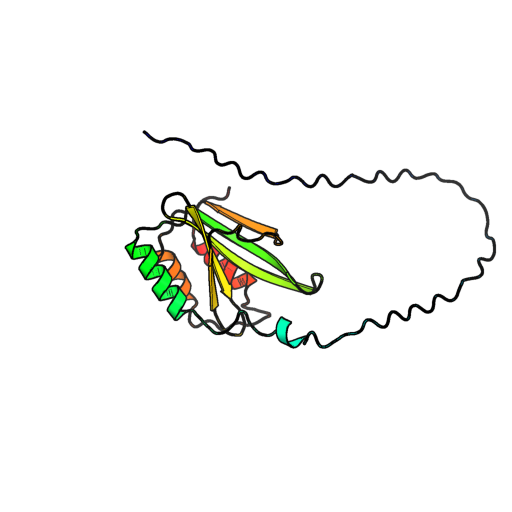 N . PHE A 1 90 ? 0.147 -1.700 -17.945 1.00 78.00 90 PHE A N 1
ATOM 688 C CA . PHE A 1 90 ? 0.969 -0.625 -18.484 1.00 78.00 90 PHE A CA 1
ATOM 689 C C . PHE A 1 90 ? 1.374 -0.919 -19.944 1.00 78.00 90 PHE A C 1
ATOM 691 O O . PHE A 1 90 ? 1.602 -2.071 -20.320 1.00 78.00 90 PHE A O 1
ATOM 698 N N . LEU A 1 91 ? 1.435 0.116 -20.799 1.00 66.19 91 LEU A N 1
ATOM 699 C CA . LEU A 1 91 ? 1.823 0.037 -22.228 1.00 66.19 91 LEU A CA 1
ATOM 700 C C . LEU A 1 91 ? 1.221 -1.152 -23.007 1.00 66.19 91 LEU A C 1
ATOM 702 O O . LEU A 1 91 ? 1.937 -1.935 -23.632 1.00 66.19 91 LEU A O 1
ATOM 706 N N . GLY A 1 92 ? -0.102 -1.319 -22.974 1.00 68.75 92 GLY A N 1
ATOM 707 C CA . GLY A 1 92 ? -0.753 -2.392 -23.736 1.00 68.75 92 GLY A CA 1
ATOM 708 C C . GLY A 1 92 ? -0.413 -3.807 -23.246 1.00 68.75 92 GLY A C 1
ATOM 709 O O . GLY A 1 92 ? -0.503 -4.751 -24.028 1.00 68.75 92 GLY A O 1
ATOM 710 N N . GLY A 1 93 ? -0.025 -3.954 -21.972 1.00 71.88 93 GLY A N 1
ATOM 711 C CA . GLY A 1 93 ? 0.221 -5.241 -21.312 1.00 71.88 93 GLY A CA 1
ATOM 712 C C . GLY A 1 93 ? 1.672 -5.725 -21.360 1.00 71.88 93 GLY A C 1
ATOM 713 O O . GLY A 1 93 ? 1.933 -6.886 -21.062 1.00 71.88 93 GLY A O 1
ATOM 714 N N . ALA A 1 94 ? 2.621 -4.868 -21.751 1.00 74.81 94 ALA A N 1
ATOM 715 C CA . ALA A 1 94 ? 4.044 -5.219 -21.764 1.00 74.81 94 ALA A CA 1
ATOM 716 C C . ALA A 1 94 ? 4.656 -5.278 -20.352 1.00 74.81 94 ALA A C 1
ATOM 718 O O . ALA A 1 94 ? 5.624 -6.006 -20.127 1.00 74.81 94 ALA A O 1
ATOM 719 N N . ALA A 1 95 ? 4.097 -4.516 -19.411 1.00 80.94 95 ALA A N 1
ATOM 720 C CA . ALA A 1 95 ? 4.460 -4.542 -18.003 1.00 80.94 95 ALA A CA 1
ATOM 721 C C . ALA A 1 95 ? 3.217 -4.287 -17.148 1.00 80.94 95 ALA A C 1
ATOM 723 O O . ALA A 1 95 ? 2.336 -3.524 -17.534 1.00 80.94 95 ALA A O 1
ATOM 724 N N . ASP A 1 96 ? 3.170 -4.917 -15.982 1.00 88.38 96 ASP A N 1
ATOM 725 C CA . ASP A 1 96 ? 2.084 -4.761 -15.023 1.00 88.38 96 ASP A CA 1
ATOM 726 C C . ASP A 1 96 ? 2.598 -3.996 -13.802 1.00 88.38 96 ASP A C 1
ATOM 728 O O . ASP A 1 96 ? 3.563 -4.420 -13.154 1.00 88.38 96 ASP A O 1
ATOM 732 N N . HIS A 1 97 ? 1.942 -2.888 -13.461 1.00 91.00 97 HIS A N 1
ATOM 733 C CA . HIS A 1 97 ? 2.219 -2.172 -12.220 1.00 91.00 97 HIS A CA 1
ATOM 734 C C . HIS A 1 97 ? 1.365 -2.750 -11.096 1.00 91.00 97 HIS A C 1
ATOM 736 O O . HIS A 1 97 ? 0.160 -2.942 -11.265 1.00 91.00 97 HIS A O 1
ATOM 742 N N . HIS A 1 98 ? 1.999 -3.065 -9.966 1.00 94.38 98 HIS A N 1
ATOM 743 C CA . HIS A 1 98 ? 1.330 -3.680 -8.827 1.00 94.38 98 HIS A CA 1
ATOM 744 C C . HIS A 1 98 ? 1.304 -2.733 -7.633 1.00 94.38 98 HIS A C 1
ATOM 746 O O . HIS A 1 98 ? 2.360 -2.320 -7.147 1.00 94.38 98 HIS A O 1
ATOM 752 N N . THR A 1 99 ? 0.099 -2.472 -7.136 1.00 95.25 99 THR A N 1
ATOM 753 C CA . THR A 1 99 ? -0.161 -1.592 -5.994 1.00 95.25 99 THR A CA 1
ATOM 754 C C . THR A 1 99 ? -0.717 -2.404 -4.835 1.00 95.25 99 THR A C 1
ATOM 756 O O . THR A 1 99 ? -1.612 -3.239 -5.006 1.00 95.25 99 THR A O 1
ATOM 759 N N . LEU A 1 100 ? -0.217 -2.139 -3.631 1.00 97.44 100 LEU A N 1
ATOM 760 C CA . LEU A 1 100 ? -0.765 -2.693 -2.403 1.00 97.44 100 LEU A CA 1
ATOM 761 C C . LEU A 1 100 ? -1.750 -1.697 -1.792 1.00 97.44 100 LEU A C 1
ATOM 763 O O . LEU A 1 100 ? -1.392 -0.553 -1.525 1.00 97.44 100 LEU A O 1
ATOM 767 N N . VAL A 1 101 ? -2.979 -2.132 -1.533 1.00 97.12 101 VAL A N 1
ATOM 768 C CA . VAL A 1 101 ? -4.034 -1.267 -0.994 1.00 97.12 101 VAL A CA 1
ATOM 769 C C . VAL A 1 101 ? -4.516 -1.795 0.345 1.00 97.12 101 VAL A C 1
ATOM 771 O O . VAL A 1 101 ? -4.936 -2.947 0.446 1.00 97.12 101 VAL A O 1
ATOM 774 N N . TYR A 1 102 ? -4.491 -0.940 1.364 1.00 97.75 102 TYR A N 1
ATOM 775 C CA . TYR A 1 102 ? -5.093 -1.196 2.666 1.00 97.75 102 TYR A CA 1
ATOM 776 C C . TYR A 1 102 ? -6.350 -0.350 2.855 1.00 97.75 102 TYR A C 1
ATOM 778 O O . TYR A 1 102 ? -6.301 0.874 2.763 1.00 97.75 102 TYR A O 1
ATOM 786 N N . GLU A 1 103 ? -7.468 -0.987 3.195 1.00 97.06 103 GLU A N 1
ATOM 787 C CA . GLU A 1 103 ? -8.742 -0.294 3.410 1.00 97.06 103 GLU A CA 1
ATOM 788 C C . GLU A 1 103 ? -9.055 -0.156 4.897 1.00 97.06 103 GLU A C 1
ATOM 790 O O . GLU A 1 103 ? -8.987 -1.128 5.662 1.00 97.06 103 GLU A O 1
ATOM 795 N N . TYR A 1 104 ? -9.476 1.031 5.319 1.00 97.44 104 TYR A N 1
ATOM 796 C CA . TYR A 1 104 ? -9.850 1.309 6.702 1.00 97.44 104 TYR A CA 1
ATOM 797 C C . TYR A 1 104 ? -11.023 2.283 6.795 1.00 97.44 104 TYR A C 1
ATOM 799 O O . TYR A 1 104 ? -11.396 2.939 5.830 1.00 97.44 104 TYR A O 1
ATOM 807 N N . SER A 1 105 ? -11.639 2.376 7.972 1.00 96.75 105 SER A N 1
ATOM 808 C CA . SER A 1 105 ? -12.721 3.334 8.214 1.00 96.75 105 SER A CA 1
ATOM 809 C C . SER A 1 105 ? -12.230 4.522 9.035 1.00 96.75 105 SER A C 1
ATOM 811 O O . SER A 1 105 ? -11.726 4.340 10.144 1.00 96.75 105 SER A O 1
ATOM 813 N N . ALA A 1 106 ? -12.452 5.732 8.525 1.00 95.69 106 ALA A N 1
ATOM 814 C CA . ALA A 1 106 ? -12.270 6.987 9.247 1.00 95.69 106 ALA A CA 1
ATOM 815 C C . ALA A 1 106 ? -13.648 7.624 9.493 1.00 95.69 106 ALA A C 1
ATOM 817 O O . ALA A 1 106 ? -14.250 8.264 8.627 1.00 95.69 106 ALA A O 1
ATOM 818 N N . GLY A 1 107 ? -14.213 7.384 10.679 1.00 94.25 107 GLY A N 1
ATOM 819 C CA . GLY A 1 107 ? -15.581 7.793 10.997 1.00 94.25 107 GLY A CA 1
ATOM 820 C C . GLY A 1 107 ? -16.614 7.039 10.154 1.00 94.25 107 GLY A C 1
ATOM 821 O O . GLY A 1 107 ? -16.833 5.850 10.363 1.00 94.25 107 GLY A O 1
ATOM 822 N N . ARG A 1 108 ? -17.282 7.737 9.226 1.00 94.88 108 ARG A N 1
ATOM 823 C CA . ARG A 1 108 ? -18.275 7.148 8.299 1.00 94.88 108 ARG A CA 1
ATOM 824 C C . ARG A 1 108 ? -17.733 6.926 6.888 1.00 94.88 108 ARG A C 1
ATOM 826 O O . ARG A 1 108 ? -18.497 6.539 6.010 1.00 94.88 108 ARG A O 1
ATOM 833 N N . ARG A 1 109 ? -16.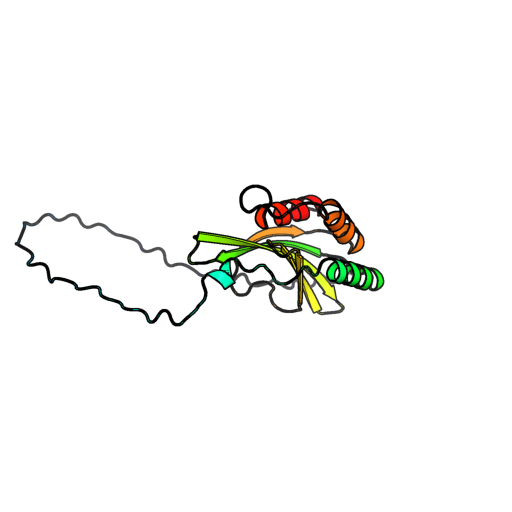457 7.229 6.665 1.00 95.31 109 ARG A N 1
ATOM 834 C CA . ARG A 1 109 ? -15.830 7.184 5.349 1.00 95.31 109 ARG A CA 1
ATOM 835 C C . ARG A 1 109 ? -14.954 5.945 5.244 1.00 95.31 109 ARG A C 1
ATOM 837 O O . ARG A 1 109 ? -14.255 5.607 6.203 1.00 95.31 109 ARG A O 1
ATOM 844 N N . LEU A 1 110 ? -15.047 5.260 4.109 1.00 95.44 110 LEU A N 1
ATOM 845 C CA . LEU A 1 110 ? -14.102 4.214 3.744 1.00 95.44 110 LEU A CA 1
ATOM 846 C C . LEU A 1 110 ? -12.908 4.902 3.085 1.00 95.44 110 LEU A C 1
ATOM 848 O O . LEU A 1 110 ? -13.087 5.676 2.152 1.00 95.44 110 LEU A O 1
ATOM 852 N N . MET A 1 111 ? -11.727 4.643 3.620 1.00 97.31 111 MET A N 1
ATOM 853 C CA . MET A 1 111 ? -10.458 5.197 3.176 1.00 97.31 111 MET A CA 1
ATOM 854 C C . MET A 1 111 ? -9.590 4.073 2.625 1.00 97.31 111 MET A C 1
ATOM 856 O O . MET A 1 111 ? -9.694 2.925 3.074 1.00 97.31 111 MET A O 1
ATOM 860 N N . SER A 1 112 ? -8.690 4.430 1.718 1.00 97.06 112 SER A N 1
ATOM 861 C CA . SER A 1 112 ? -7.768 3.504 1.076 1.00 97.06 112 SER A CA 1
ATOM 862 C C . SER A 1 112 ? -6.357 4.074 1.084 1.00 97.06 112 SER A C 1
ATOM 864 O O . SER A 1 112 ? -6.089 5.090 0.446 1.00 97.06 112 SER A O 1
ATOM 866 N N . LEU A 1 113 ? -5.447 3.378 1.765 1.00 97.62 113 LEU A N 1
ATOM 867 C CA . LEU A 1 113 ? -4.015 3.642 1.736 1.00 97.62 113 LEU A CA 1
ATOM 868 C C . LEU A 1 113 ? -3.378 2.793 0.633 1.00 97.62 113 LEU A C 1
ATOM 870 O O . LEU A 1 113 ? -3.230 1.579 0.785 1.00 97.62 113 LEU A O 1
ATOM 874 N N . LYS A 1 114 ? -3.003 3.441 -0.467 1.00 96.25 114 LYS A N 1
ATOM 875 C CA . LYS A 1 114 ? -2.305 2.845 -1.607 1.00 96.25 114 LYS A CA 1
ATOM 876 C C . LYS A 1 114 ? -0.809 3.003 -1.411 1.00 96.25 114 LYS A C 1
ATOM 878 O O . LYS A 1 114 ? -0.346 4.102 -1.108 1.00 96.25 114 LYS A O 1
ATOM 883 N N . ILE A 1 115 ? -0.077 1.913 -1.570 1.00 97.06 115 ILE A N 1
ATOM 884 C CA . ILE A 1 115 ? 1.373 1.863 -1.457 1.00 97.06 115 ILE A CA 1
ATOM 885 C C . ILE A 1 115 ? 1.912 1.287 -2.753 1.00 97.06 115 ILE A C 1
ATOM 887 O O . ILE A 1 115 ? 1.588 0.163 -3.142 1.00 97.06 115 ILE A O 1
ATOM 891 N N . ASP A 1 116 ? 2.782 2.062 -3.369 1.00 95.38 116 ASP A N 1
ATOM 892 C CA . ASP A 1 116 ? 3.427 1.755 -4.625 1.00 95.38 116 ASP A CA 1
ATOM 893 C C . ASP A 1 116 ? 4.937 1.750 -4.413 1.00 95.38 116 ASP A C 1
ATOM 895 O O . ASP A 1 116 ? 5.483 2.544 -3.644 1.00 95.38 116 ASP A O 1
ATOM 899 N N . TRP A 1 117 ? 5.633 0.840 -5.086 1.00 95.44 117 TRP A N 1
ATOM 900 C CA . TRP A 1 117 ? 7.076 0.708 -4.937 1.00 95.44 117 TRP A CA 1
ATOM 901 C C . TRP A 1 117 ? 7.746 0.555 -6.293 1.00 95.44 117 TRP A C 1
ATOM 903 O O . TRP A 1 117 ? 7.382 -0.318 -7.078 1.00 95.44 117 TRP A O 1
ATOM 913 N N . GLY A 1 118 ? 8.721 1.412 -6.573 1.00 93.81 118 GLY A N 1
ATOM 914 C CA . GLY A 1 118 ? 9.444 1.442 -7.837 1.00 93.81 118 GLY A CA 1
ATOM 915 C C . GLY A 1 118 ? 10.933 1.678 -7.644 1.00 93.81 118 GLY A C 1
ATOM 916 O O . GLY A 1 118 ? 11.459 1.640 -6.533 1.00 93.81 118 GLY A O 1
ATOM 917 N N . ARG A 1 119 ? 11.615 1.964 -8.756 1.00 91.94 119 ARG A N 1
ATOM 918 C CA . ARG A 1 119 ? 13.061 2.227 -8.774 1.00 91.94 119 ARG A CA 1
ATOM 919 C C . ARG A 1 119 ? 13.469 3.413 -7.896 1.00 91.94 119 ARG A C 1
ATOM 921 O O . ARG A 1 119 ? 14.541 3.387 -7.309 1.00 91.94 119 ARG A O 1
ATOM 928 N N . GLU A 1 120 ?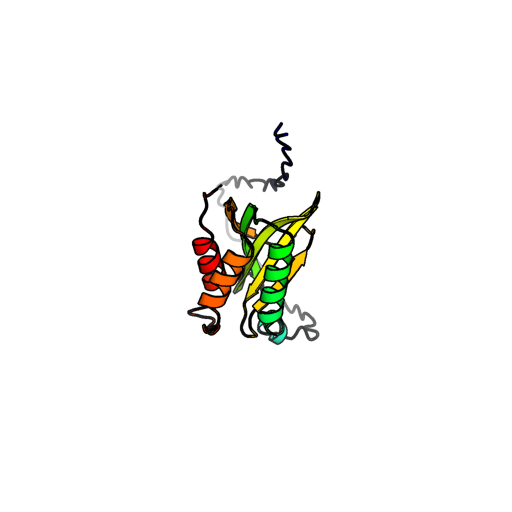 12.618 4.430 -7.813 1.00 92.38 120 GLU A N 1
ATOM 929 C CA . GLU A 1 120 ? 12.861 5.649 -7.028 1.00 92.38 120 GLU A CA 1
ATOM 930 C C . GLU A 1 120 ? 12.485 5.512 -5.549 1.00 92.38 120 GLU A C 1
ATOM 932 O O . GLU A 1 120 ? 12.660 6.453 -4.781 1.00 92.38 120 GLU A O 1
ATOM 937 N N . GLY A 1 121 ? 12.010 4.335 -5.137 1.00 94.25 121 GLY A N 1
ATOM 938 C CA . GLY A 1 121 ? 11.599 4.052 -3.772 1.00 94.25 121 GLY A CA 1
ATOM 939 C C . GLY A 1 121 ? 10.095 3.872 -3.647 1.00 94.25 121 GLY A C 1
ATOM 940 O O . GLY A 1 121 ? 9.422 3.387 -4.561 1.00 94.25 121 GLY A O 1
ATOM 941 N N . LEU A 1 122 ? 9.581 4.166 -2.457 1.00 95.62 122 LEU A N 1
ATOM 942 C CA . LEU A 1 122 ? 8.191 3.938 -2.101 1.00 95.62 122 LEU A CA 1
ATOM 943 C C . LEU A 1 122 ? 7.403 5.232 -2.239 1.00 95.62 122 LEU A C 1
ATOM 945 O O . LEU A 1 122 ? 7.815 6.267 -1.728 1.00 95.62 122 LEU A O 1
ATOM 949 N N . SER A 1 123 ? 6.209 5.164 -2.805 1.00 95.62 123 SER A N 1
ATOM 950 C CA . SER A 1 123 ? 5.254 6.261 -2.743 1.00 95.62 123 SER A CA 1
ATOM 951 C C . SER A 1 123 ? 3.914 5.773 -2.202 1.00 95.62 123 SER A C 1
ATOM 953 O O . SER A 1 123 ? 3.646 4.572 -2.111 1.00 95.62 123 SER A O 1
ATOM 955 N N . PHE A 1 124 ? 3.106 6.710 -1.714 1.00 97.06 124 PHE A N 1
ATOM 956 C CA . PHE A 1 124 ? 1.806 6.374 -1.160 1.00 97.06 124 PHE A CA 1
ATOM 957 C C . PHE A 1 124 ? 0.794 7.493 -1.369 1.00 97.06 124 PHE A C 1
ATOM 959 O O . PHE A 1 124 ? 1.140 8.681 -1.419 1.00 97.06 124 PHE A O 1
ATOM 966 N N . THR A 1 125 ? -0.469 7.087 -1.428 1.00 95.94 125 THR A N 1
ATOM 967 C CA . THR A 1 125 ? -1.630 7.974 -1.474 1.00 95.94 125 THR A CA 1
ATOM 968 C C . THR A 1 125 ? -2.689 7.450 -0.518 1.00 95.94 125 THR A C 1
ATOM 970 O O . THR A 1 125 ? -2.933 6.248 -0.463 1.00 95.94 125 THR A O 1
ATOM 973 N N . ASP A 1 126 ? -3.319 8.347 0.231 1.00 97.00 126 ASP A N 1
ATOM 974 C CA . ASP A 1 126 ? -4.457 8.027 1.089 1.00 97.00 126 ASP A CA 1
ATOM 975 C C . ASP A 1 126 ? -5.679 8.803 0.591 1.00 97.00 126 ASP A C 1
ATOM 977 O O . ASP A 1 126 ? -5.620 10.028 0.460 1.00 97.00 126 ASP A O 1
ATOM 981 N N . SER A 1 127 ? -6.751 8.097 0.239 1.00 95.88 127 SER A N 1
ATOM 982 C CA . SER A 1 127 ? -7.907 8.682 -0.448 1.00 95.88 127 SER A CA 1
ATOM 983 C C . SER A 1 127 ? -9.216 7.976 -0.106 1.00 95.88 127 SER A C 1
ATOM 985 O O . SER A 1 127 ? -9.235 6.779 0.174 1.00 95.88 127 SER A O 1
ATOM 987 N N . GLU A 1 128 ? -10.322 8.714 -0.201 1.00 94.94 128 GLU A N 1
ATOM 988 C CA . GLU A 1 128 ? -11.696 8.179 -0.137 1.00 94.94 128 GLU A CA 1
ATOM 989 C C . GLU A 1 128 ? -12.160 7.565 -1.459 1.00 94.94 128 GLU A C 1
ATOM 991 O O . GLU A 1 128 ? -13.156 6.842 -1.493 1.00 94.94 128 GLU A O 1
ATOM 996 N N . ASP A 1 129 ? -11.463 7.889 -2.546 1.00 89.31 129 ASP A N 1
ATOM 997 C CA . ASP A 1 129 ? -11.828 7.446 -3.880 1.00 89.31 129 ASP A CA 1
ATOM 998 C C . ASP A 1 129 ? -11.742 5.926 -3.995 1.00 89.31 129 ASP A C 1
ATOM 1000 O O . ASP A 1 129 ? -10.917 5.286 -3.327 1.00 89.31 129 ASP A O 1
ATOM 1004 N N . ASP A 1 130 ? -12.583 5.371 -4.881 1.00 78.19 130 ASP A N 1
ATOM 1005 C CA . ASP A 1 130 ? -12.438 3.989 -5.331 1.00 78.19 130 ASP A CA 1
ATOM 1006 C C . ASP A 1 130 ? -10.971 3.796 -5.685 1.00 78.19 130 ASP A C 1
ATOM 1008 O O . ASP A 1 130 ? -10.438 4.566 -6.502 1.00 78.19 130 ASP A O 1
ATOM 1012 N N . PRO A 1 131 ? -10.281 2.855 -5.023 1.00 68.19 131 PRO A N 1
ATOM 1013 C CA . PRO A 1 131 ? -8.861 2.884 -5.155 1.00 68.19 131 PRO A CA 1
ATOM 1014 C C . PRO A 1 131 ? -8.440 2.685 -6.641 1.00 68.19 131 PRO A C 1
ATOM 1016 O O . PRO A 1 131 ? -7.367 3.169 -7.003 1.00 68.19 131 PRO A O 1
ATOM 1019 N N . CYS A 1 132 ? -9.225 2.022 -7.518 1.00 65.94 132 CYS A N 1
ATOM 1020 C CA . CYS A 1 132 ? -8.875 1.716 -8.922 1.00 65.94 132 CYS A CA 1
ATOM 1021 C C . CYS A 1 132 ? -10.129 1.783 -9.788 1.00 65.94 132 CYS A C 1
ATOM 1023 O O . CYS A 1 132 ? -10.783 0.764 -10.011 1.00 65.94 132 CYS A O 1
ATOM 1025 N N . PRO A 1 133 ? -10.417 2.939 -10.393 1.00 71.75 133 PRO A N 1
ATOM 1026 C CA . PRO A 1 133 ? -11.453 3.002 -11.416 1.00 71.75 133 PRO A CA 1
ATOM 1027 C C . PRO A 1 133 ? -11.104 2.186 -12.681 1.00 71.75 133 PRO A C 1
ATOM 1029 O O . PRO A 1 133 ? -11.996 1.881 -13.470 1.00 71.75 133 PRO A O 1
ATOM 1032 N N . SER A 1 134 ? -9.826 1.845 -12.893 1.00 79.12 134 SER A N 1
ATOM 1033 C CA . SER A 1 134 ? -9.295 1.285 -14.149 1.00 79.12 134 SER A CA 1
ATOM 1034 C C . SER A 1 134 ? -8.431 0.021 -14.001 1.00 79.12 134 SER A C 1
ATOM 1036 O O . SER A 1 134 ? -7.943 -0.485 -15.010 1.00 79.12 134 SER A O 1
ATOM 1038 N N . GLY A 1 135 ? -8.226 -0.487 -12.782 1.00 81.62 135 GLY A N 1
ATOM 1039 C CA . GLY A 1 135 ? -7.336 -1.624 -12.499 1.00 81.62 135 GLY A CA 1
ATOM 1040 C C . GLY A 1 135 ? -8.064 -2.924 -12.151 1.00 81.62 135 GLY A C 1
ATOM 1041 O O . GLY A 1 135 ? -9.236 -2.917 -11.775 1.00 81.62 135 GLY A O 1
ATOM 1042 N N . ASP A 1 136 ? -7.339 -4.043 -12.230 1.00 90.94 136 ASP A N 1
ATOM 1043 C CA . ASP A 1 136 ? -7.825 -5.364 -11.826 1.00 90.94 136 ASP A CA 1
ATOM 1044 C C . ASP A 1 136 ? -7.421 -5.683 -10.380 1.00 90.94 136 ASP A C 1
ATOM 1046 O O . ASP A 1 136 ? -6.253 -5.570 -9.994 1.00 90.94 136 ASP A O 1
ATOM 1050 N N . ILE A 1 137 ? -8.368 -6.181 -9.582 1.00 94.12 137 ILE A N 1
ATOM 1051 C CA . ILE A 1 137 ? -8.069 -6.749 -8.263 1.00 94.12 137 ILE A CA 1
ATOM 1052 C C . ILE A 1 137 ? -7.552 -8.177 -8.458 1.00 94.12 137 ILE A C 1
ATOM 1054 O O . ILE A 1 137 ? -8.316 -9.076 -8.805 1.00 94.12 137 ILE A O 1
ATOM 1058 N N . ILE A 1 138 ? -6.264 -8.404 -8.193 1.00 95.56 138 ILE A N 1
ATOM 1059 C CA . ILE A 1 138 ? -5.634 -9.724 -8.346 1.00 95.56 138 ILE A CA 1
ATOM 1060 C C . ILE A 1 138 ? -5.926 -10.612 -7.138 1.00 95.56 138 ILE A C 1
ATOM 1062 O O . ILE A 1 138 ? -6.270 -11.784 -7.281 1.00 95.56 138 ILE A O 1
ATOM 1066 N N . ARG A 1 139 ? -5.777 -10.058 -5.930 1.00 96.19 139 ARG A N 1
ATOM 1067 C CA . ARG A 1 139 ? -6.058 -10.739 -4.656 1.00 96.19 139 ARG A CA 1
ATOM 1068 C C . ARG A 1 139 ? -6.631 -9.735 -3.668 1.00 96.19 139 ARG A C 1
ATOM 1070 O O . ARG A 1 139 ? -6.176 -8.596 -3.618 1.00 96.19 139 ARG A O 1
ATOM 1077 N N . ARG A 1 140 ? -7.572 -10.176 -2.836 1.00 96.00 140 ARG A N 1
ATOM 1078 C CA . ARG A 1 140 ? -8.116 -9.416 -1.704 1.00 96.00 140 ARG A CA 1
ATOM 1079 C C . ARG A 1 140 ? -8.381 -10.368 -0.546 1.00 96.00 140 ARG A C 1
ATOM 1081 O O . ARG A 1 140 ? -8.702 -11.532 -0.772 1.00 96.00 140 ARG A O 1
ATOM 1088 N N . LYS A 1 141 ? -8.200 -9.899 0.687 1.00 96.50 141 LYS A N 1
ATOM 1089 C CA . LYS A 1 141 ? -8.566 -10.662 1.885 1.00 96.50 141 LYS A CA 1
ATOM 1090 C C . LYS A 1 141 ? -8.925 -9.750 3.049 1.00 96.50 141 LYS A C 1
ATOM 1092 O O . LYS A 1 141 ? -8.451 -8.613 3.130 1.00 96.50 141 LYS A O 1
ATOM 1097 N N . LEU A 1 142 ? -9.727 -10.286 3.965 1.00 96.94 142 LEU A N 1
ATOM 1098 C CA . LEU A 1 142 ? -10.072 -9.622 5.215 1.00 96.94 142 LEU A CA 1
ATOM 1099 C C . LEU A 1 142 ? -8.907 -9.748 6.204 1.00 96.94 142 LEU A C 1
ATOM 1101 O O . LEU A 1 142 ? -8.404 -10.844 6.470 1.00 96.94 142 LEU A O 1
ATOM 1105 N N . ILE A 1 143 ? -8.518 -8.626 6.799 1.00 97.38 143 ILE A N 1
ATOM 1106 C CA . ILE A 1 143 ? -7.444 -8.529 7.790 1.00 97.38 143 ILE A CA 1
ATOM 1107 C C . ILE A 1 143 ? -7.907 -7.756 9.027 1.00 97.38 143 ILE A C 1
ATOM 1109 O O . ILE A 1 143 ? -8.999 -7.191 9.081 1.00 97.38 143 ILE A O 1
ATOM 1113 N N . ARG A 1 144 ? -7.077 -7.777 10.072 1.00 95.88 144 ARG A N 1
ATOM 1114 C CA . ARG A 1 144 ? -7.286 -7.006 11.307 1.00 95.88 144 ARG A CA 1
ATOM 1115 C C . ARG A 1 144 ? -5.980 -6.379 11.786 1.00 95.88 144 ARG A C 1
ATOM 1117 O O . ARG A 1 144 ? -5.657 -6.474 12.969 1.00 95.88 144 ARG A O 1
ATOM 1124 N N . LEU A 1 145 ? -5.238 -5.778 10.860 1.00 97.19 145 LEU A N 1
ATOM 1125 C CA . LEU A 1 145 ? -3.961 -5.147 11.174 1.00 97.19 145 LEU A CA 1
ATOM 1126 C C . LEU A 1 145 ? -4.143 -3.753 11.758 1.00 97.19 145 LEU A C 1
ATOM 1128 O O . LEU A 1 145 ? -5.047 -3.001 11.379 1.00 97.19 145 LEU A O 1
ATOM 1132 N N . ARG A 1 146 ? -3.222 -3.391 12.638 1.00 98.00 146 ARG A N 1
ATOM 1133 C CA . ARG A 1 146 ? -2.999 -2.018 13.076 1.00 98.00 146 ARG A CA 1
ATOM 1134 C C . ARG A 1 146 ? -1.901 -1.364 12.227 1.00 98.00 146 ARG A C 1
ATOM 1136 O O . ARG A 1 146 ? -1.040 -2.072 11.696 1.00 98.00 146 ARG A O 1
ATOM 1143 N N . PRO A 1 147 ? -1.885 -0.027 12.115 1.00 98.50 147 PRO A N 1
ATOM 1144 C CA . PRO A 1 147 ? -0.849 0.692 11.376 1.00 98.50 147 PRO A CA 1
ATOM 1145 C C . PRO A 1 147 ? 0.586 0.372 11.810 1.00 98.50 147 PRO A C 1
ATOM 1147 O O . PRO A 1 147 ? 1.477 0.308 10.966 1.00 98.50 147 PRO A O 1
ATOM 1150 N N . GLU A 1 148 ? 0.818 0.083 13.091 1.00 98.44 148 GLU A N 1
ATOM 1151 C CA . GLU A 1 148 ? 2.139 -0.273 13.617 1.00 98.44 148 GLU A CA 1
ATOM 1152 C C . GLU A 1 148 ? 2.657 -1.608 13.059 1.00 98.44 148 GLU A C 1
ATOM 1154 O O . GLU A 1 148 ? 3.861 -1.781 12.877 1.00 98.44 148 GLU A O 1
ATOM 1159 N N . GLU A 1 149 ? 1.757 -2.547 12.756 1.00 98.25 149 GLU A N 1
ATOM 1160 C CA . GLU A 1 149 ? 2.112 -3.840 12.161 1.00 98.25 149 GLU A CA 1
ATOM 1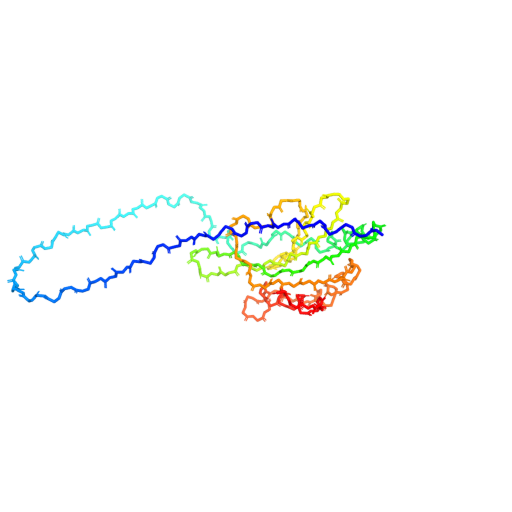161 C C . GLU A 1 149 ? 2.513 -3.659 10.693 1.00 98.25 149 GLU A C 1
ATOM 1163 O O . GLU A 1 149 ? 3.544 -4.175 10.270 1.00 98.25 149 GLU A O 1
ATOM 1168 N N . VAL A 1 150 ? 1.773 -2.835 9.941 1.00 98.25 150 VAL A N 1
ATOM 1169 C CA . VAL A 1 150 ? 2.143 -2.465 8.562 1.00 98.25 150 VAL A CA 1
ATOM 1170 C C . VAL A 1 150 ? 3.490 -1.739 8.539 1.00 98.25 150 VAL A C 1
ATOM 1172 O O . VAL A 1 150 ? 4.352 -2.056 7.722 1.00 98.25 150 VAL A O 1
ATOM 1175 N N . LYS A 1 151 ? 3.715 -0.812 9.478 1.00 98.50 151 LYS A N 1
ATOM 1176 C CA . LYS A 1 151 ? 5.002 -0.123 9.645 1.00 98.50 151 LYS A CA 1
ATOM 1177 C C . LYS A 1 151 ? 6.140 -1.109 9.901 1.00 98.50 151 LYS A C 1
ATOM 1179 O O . LYS A 1 151 ? 7.198 -0.970 9.296 1.00 98.50 151 LYS A O 1
ATOM 1184 N N . LYS A 1 152 ? 5.937 -2.107 10.767 1.00 98.38 152 LYS A N 1
ATOM 1185 C CA . LYS A 1 152 ? 6.938 -3.150 11.025 1.00 98.38 152 LYS A CA 1
ATOM 1186 C C . LYS A 1 152 ? 7.298 -3.902 9.739 1.00 98.38 152 LYS A C 1
ATOM 1188 O O . LYS A 1 152 ? 8.477 -3.996 9.425 1.00 98.38 152 LYS A O 1
ATOM 1193 N N . HIS A 1 153 ? 6.301 -4.354 8.981 1.00 97.88 153 HIS A N 1
ATOM 1194 C CA . HIS A 1 153 ? 6.509 -5.055 7.710 1.00 97.88 153 HIS A CA 1
ATOM 1195 C C . HIS A 1 153 ? 7.285 -4.200 6.690 1.00 97.88 153 HIS A C 1
ATOM 1197 O O . HIS A 1 153 ? 8.210 -4.676 6.040 1.00 97.88 153 HIS A O 1
ATOM 1203 N N . LEU A 1 154 ? 6.981 -2.901 6.600 1.00 97.81 154 LEU A N 1
ATOM 1204 C CA . LEU A 1 154 ? 7.715 -1.971 5.731 1.00 97.81 154 LEU A CA 1
ATOM 1205 C C . LEU A 1 154 ? 9.180 -1.788 6.146 1.00 97.81 154 LEU A C 1
ATOM 1207 O O . LEU A 1 154 ? 10.047 -1.625 5.290 1.00 97.81 154 LEU A O 1
ATOM 1211 N N . LEU A 1 155 ? 9.464 -1.800 7.450 1.00 97.81 155 LEU A N 1
ATOM 1212 C CA . LEU A 1 155 ? 10.829 -1.683 7.962 1.00 97.81 155 LEU A CA 1
ATOM 1213 C C . LEU A 1 155 ? 11.664 -2.943 7.696 1.00 97.81 155 LEU A C 1
ATOM 1215 O O . LEU A 1 155 ? 12.871 -2.822 7.518 1.00 97.81 155 LEU A O 1
ATOM 1219 N N . GLU A 1 156 ? 11.043 -4.122 7.620 1.00 97.62 156 GLU A N 1
ATOM 1220 C CA . GLU A 1 156 ? 11.731 -5.387 7.306 1.00 97.62 156 GLU A CA 1
ATOM 1221 C C . GLU A 1 156 ? 12.302 -5.410 5.877 1.00 97.62 156 GLU A C 1
ATOM 1223 O O . GLU A 1 156 ? 13.349 -6.012 5.638 1.00 97.62 156 GLU A O 1
ATOM 1228 N N . VAL A 1 157 ? 11.657 -4.701 4.946 1.00 96.75 157 VA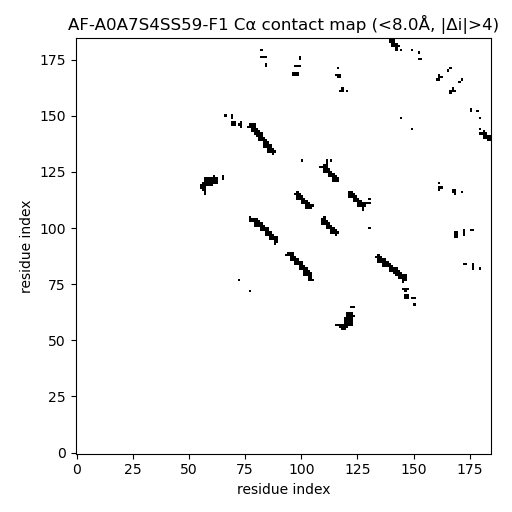L A N 1
ATOM 1229 C CA . VAL A 1 157 ? 12.076 -4.589 3.537 1.00 96.75 157 VAL A CA 1
ATOM 1230 C C . VAL A 1 157 ? 12.759 -3.256 3.208 1.00 96.75 157 VAL A C 1
ATOM 1232 O O . VAL A 1 157 ? 12.964 -2.933 2.039 1.00 96.75 157 VAL A O 1
ATOM 1235 N N . LYS A 1 158 ? 13.111 -2.448 4.219 1.00 96.31 158 LYS A N 1
ATOM 1236 C CA . LYS A 1 158 ? 13.668 -1.097 4.024 1.00 96.31 158 LYS A CA 1
ATOM 1237 C C . LYS A 1 158 ? 14.943 -1.103 3.173 1.00 96.31 158 LYS A C 1
ATOM 1239 O O . LYS A 1 158 ? 15.099 -0.243 2.304 1.00 96.31 158 LYS A O 1
ATOM 1244 N N . ASP A 1 159 ? 15.825 -2.058 3.435 1.00 96.44 159 ASP A N 1
ATOM 1245 C CA . ASP A 1 159 ? 17.168 -2.117 2.849 1.00 96.44 159 ASP A CA 1
ATOM 1246 C C . ASP A 1 159 ? 17.220 -2.981 1.576 1.00 96.44 159 ASP A C 1
ATOM 1248 O O . ASP A 1 159 ? 18.293 -3.392 1.145 1.00 96.44 159 ASP A O 1
ATOM 1252 N N . TRP A 1 160 ? 16.060 -3.321 1.002 1.00 96.69 160 TRP A N 1
ATOM 1253 C CA . TRP A 1 160 ? 15.980 -4.154 -0.194 1.00 96.69 160 TRP A CA 1
ATOM 1254 C C . TRP A 1 160 ? 15.866 -3.252 -1.421 1.00 96.69 160 TRP A C 1
ATOM 1256 O O . TRP A 1 160 ? 14.982 -2.395 -1.492 1.00 96.69 160 TRP A O 1
ATOM 1266 N N . ASP A 1 161 ? 16.744 -3.466 -2.397 1.00 94.94 161 ASP A N 1
ATOM 1267 C CA . ASP A 1 161 ? 16.770 -2.681 -3.627 1.00 94.94 161 ASP A CA 1
ATOM 1268 C C . ASP A 1 161 ? 15.702 -3.144 -4.621 1.00 94.94 161 ASP A C 1
ATOM 1270 O O . ASP A 1 161 ? 15.404 -4.337 -4.748 1.00 94.94 161 ASP A O 1
ATOM 1274 N N . TYR A 1 162 ? 15.157 -2.192 -5.379 1.00 94.06 162 TYR A N 1
ATOM 1275 C CA . TYR A 1 162 ? 14.267 -2.506 -6.488 1.00 94.06 162 TYR A CA 1
ATOM 1276 C C . TYR A 1 162 ? 15.071 -3.081 -7.657 1.00 94.06 162 TYR A C 1
ATOM 1278 O O . TYR A 1 162 ? 15.862 -2.386 -8.300 1.00 94.06 162 TYR A O 1
ATOM 1286 N N . VAL A 1 163 ? 14.811 -4.342 -7.991 1.00 93.25 163 VAL A N 1
ATOM 1287 C CA . VAL A 1 163 ? 15.397 -5.027 -9.144 1.00 93.25 163 VAL A CA 1
ATOM 1288 C C . VAL A 1 163 ? 14.274 -5.556 -10.021 1.00 93.25 163 VAL A C 1
ATOM 1290 O O . VAL A 1 163 ? 13.551 -6.473 -9.632 1.00 93.25 163 VAL A O 1
ATOM 1293 N N . LEU A 1 164 ? 14.165 -5.013 -11.238 1.00 89.88 164 LEU A N 1
ATOM 1294 C CA . LEU A 1 164 ? 13.059 -5.278 -12.168 1.00 89.88 164 LEU A CA 1
ATOM 1295 C C . LEU A 1 164 ? 12.767 -6.777 -12.364 1.00 89.88 164 LEU A C 1
ATOM 1297 O O . LEU A 1 164 ? 11.609 -7.162 -12.496 1.00 89.88 164 LEU A O 1
ATOM 1301 N N . THR A 1 165 ? 13.801 -7.619 -12.358 1.00 91.50 165 THR A N 1
ATOM 1302 C CA . THR A 1 165 ? 13.695 -9.058 -12.632 1.00 91.50 165 THR A CA 1
ATOM 1303 C C . THR A 1 165 ? 13.568 -9.947 -11.396 1.00 91.50 165 THR A C 1
ATOM 1305 O O . THR A 1 165 ? 13.139 -11.086 -11.541 1.00 91.50 165 THR A O 1
ATOM 1308 N N . THR A 1 166 ? 13.967 -9.489 -10.204 1.00 94.50 166 THR A N 1
ATOM 1309 C CA . THR A 1 166 ? 14.070 -10.359 -9.010 1.00 94.50 166 THR A CA 1
ATOM 1310 C C . THR A 1 166 ? 13.342 -9.831 -7.782 1.00 94.50 166 THR A C 1
ATOM 1312 O O . THR A 1 166 ? 12.877 -10.630 -6.976 1.00 94.50 166 THR A O 1
ATOM 1315 N N . TRP A 1 167 ? 13.238 -8.513 -7.614 1.00 96.56 167 TRP A N 1
ATOM 1316 C CA . TRP A 1 167 ? 12.556 -7.901 -6.478 1.00 96.56 167 TRP A CA 1
ATOM 1317 C C . TRP A 1 167 ? 11.926 -6.569 -6.897 1.00 96.56 167 TRP A C 1
ATOM 1319 O O . TRP A 1 167 ? 12.525 -5.505 -6.786 1.00 96.56 167 TRP A O 1
ATOM 1329 N N . ASN A 1 168 ? 10.722 -6.653 -7.459 1.00 94.31 168 ASN A N 1
ATOM 1330 C CA . ASN A 1 168 ? 9.986 -5.530 -8.048 1.00 94.31 168 ASN A CA 1
ATOM 1331 C C . ASN A 1 168 ? 8.645 -5.287 -7.316 1.00 94.31 168 ASN A C 1
ATOM 1333 O O . ASN A 1 168 ? 8.372 -5.901 -6.282 1.00 94.31 168 ASN A O 1
ATOM 1337 N N . CYS A 1 169 ? 7.783 -4.421 -7.861 1.00 95.56 169 CYS A N 1
ATOM 1338 C CA . CYS A 1 169 ? 6.493 -4.051 -7.256 1.00 95.56 169 CYS A CA 1
ATOM 1339 C C . CYS A 1 169 ? 5.558 -5.249 -7.018 1.00 95.56 169 CYS A C 1
ATOM 1341 O O . CYS A 1 169 ? 4.867 -5.294 -5.997 1.00 95.56 169 CYS A O 1
ATOM 1343 N N . GLN A 1 170 ? 5.574 -6.246 -7.910 1.00 96.12 170 GLN A N 1
ATOM 1344 C CA . GLN A 1 170 ? 4.786 -7.469 -7.762 1.00 96.12 170 GLN A CA 1
ATOM 1345 C C . GLN A 1 170 ? 5.243 -8.269 -6.541 1.00 96.12 170 GLN A C 1
ATOM 1347 O O . GLN A 1 170 ? 4.419 -8.680 -5.724 1.00 96.12 170 GLN A O 1
ATOM 1352 N N . HIS A 1 171 ? 6.556 -8.468 -6.403 1.00 97.44 171 HIS A N 1
ATOM 1353 C CA . HIS A 1 171 ? 7.138 -9.238 -5.305 1.00 97.44 171 HIS A CA 1
ATOM 1354 C C . HIS A 1 171 ? 6.934 -8.538 -3.960 1.00 97.44 171 HIS A C 1
ATOM 1356 O O . HIS A 1 171 ? 6.514 -9.170 -2.994 1.00 97.44 171 HIS A O 1
ATOM 1362 N N . PHE A 1 172 ? 7.147 -7.223 -3.919 1.00 97.75 172 PHE A N 1
ATOM 1363 C CA . PHE A 1 172 ? 6.894 -6.394 -2.744 1.00 97.75 172 PHE A CA 1
ATOM 1364 C C . PHE A 1 172 ? 5.430 -6.440 -2.298 1.00 97.75 172 PHE A C 1
ATOM 1366 O O . PHE A 1 172 ? 5.146 -6.714 -1.130 1.00 97.75 172 PHE A O 1
ATOM 1373 N N . SER A 1 173 ? 4.494 -6.237 -3.230 1.00 97.75 173 SER A N 1
ATOM 1374 C CA . SER A 1 173 ? 3.060 -6.267 -2.926 1.00 97.75 173 SER A CA 1
ATOM 1375 C C . SER A 1 173 ? 2.628 -7.650 -2.446 1.00 97.75 173 SER A C 1
ATOM 1377 O O . SER A 1 173 ? 1.904 -7.759 -1.459 1.00 97.75 173 SER A O 1
ATOM 1379 N N . ALA A 1 174 ? 3.112 -8.717 -3.090 1.00 97.88 174 ALA A N 1
ATOM 1380 C CA . ALA A 1 174 ? 2.843 -10.087 -2.665 1.00 97.88 174 ALA A CA 1
ATOM 1381 C C . ALA A 1 174 ? 3.390 -10.368 -1.255 1.00 97.88 174 ALA A C 1
ATOM 1383 O O . ALA A 1 174 ? 2.665 -10.903 -0.419 1.00 97.88 174 ALA A O 1
ATOM 1384 N N . HIS A 1 175 ? 4.625 -9.948 -0.971 1.00 98.00 175 HIS A N 1
ATOM 1385 C CA . HIS A 1 175 ? 5.270 -10.138 0.325 1.00 98.00 175 HIS A CA 1
ATOM 1386 C C . HIS A 1 175 ? 4.486 -9.480 1.466 1.00 98.00 175 HIS A C 1
ATOM 1388 O O . HIS A 1 175 ? 4.109 -10.153 2.426 1.00 98.00 175 HIS A O 1
ATOM 1394 N N . LEU A 1 176 ? 4.173 -8.187 1.342 1.00 98.06 176 LEU A N 1
ATOM 1395 C CA . LEU A 1 176 ? 3.409 -7.467 2.363 1.00 98.06 176 LEU A CA 1
ATOM 1396 C C . LEU A 1 176 ? 1.973 -7.990 2.490 1.00 98.06 176 LEU A C 1
ATOM 1398 O O . LEU A 1 176 ? 1.446 -8.089 3.601 1.00 98.06 176 LEU A O 1
ATOM 1402 N N . PHE A 1 177 ? 1.344 -8.367 1.373 1.00 97.94 177 PHE A N 1
ATOM 1403 C CA . PHE A 1 177 ? 0.029 -8.999 1.393 1.00 97.94 177 PHE A CA 1
ATOM 1404 C C . PHE A 1 177 ? 0.061 -10.306 2.187 1.00 97.94 177 PHE A C 1
ATOM 1406 O O . PHE A 1 177 ? -0.820 -10.540 3.014 1.00 97.94 177 PHE A O 1
ATOM 1413 N N . ASP A 1 178 ? 1.058 -11.164 1.982 1.00 97.06 178 ASP A N 1
ATOM 1414 C CA . ASP A 1 178 ? 1.158 -12.439 2.690 1.00 97.06 178 ASP A CA 1
ATOM 1415 C C . ASP A 1 178 ? 1.441 -12.227 4.190 1.00 97.06 178 ASP A C 1
ATOM 1417 O O . ASP A 1 178 ? 0.775 -12.853 5.023 1.00 97.06 178 ASP A O 1
ATOM 1421 N N . GLN A 1 179 ? 2.298 -11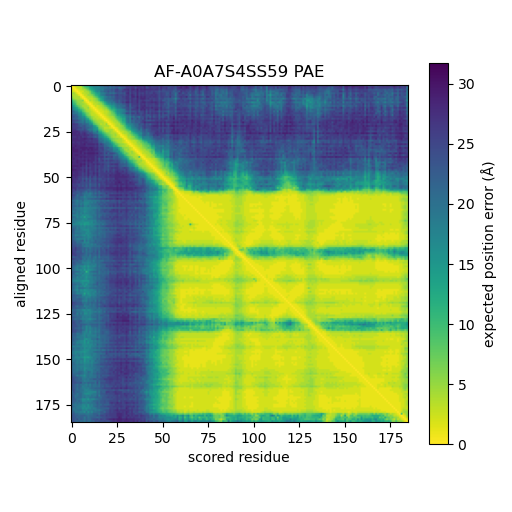.261 4.551 1.00 97.25 179 GLN A N 1
ATOM 1422 C CA . GLN A 1 179 ? 2.546 -10.878 5.950 1.00 97.25 179 GLN A CA 1
ATOM 1423 C C . GLN A 1 179 ? 1.306 -10.334 6.672 1.00 97.25 179 GLN A C 1
ATOM 1425 O O . GLN A 1 179 ? 1.197 -10.456 7.892 1.00 97.25 179 GLN A O 1
ATOM 1430 N N . ALA A 1 180 ? 0.332 -9.784 5.944 1.00 94.50 180 ALA A N 1
ATOM 1431 C CA . ALA A 1 180 ? -0.860 -9.202 6.549 1.00 94.50 180 ALA A CA 1
ATOM 1432 C C . ALA A 1 180 ? -1.781 -10.205 7.280 1.00 94.50 180 ALA A C 1
ATOM 1434 O O . ALA A 1 180 ? -2.731 -9.797 7.954 1.00 94.50 180 ALA A O 1
ATOM 1435 N N . GLY A 1 181 ? -1.517 -11.513 7.161 1.00 90.50 181 GLY A N 1
ATOM 1436 C CA . GLY A 1 181 ? -2.329 -12.564 7.776 1.00 90.50 181 GLY A CA 1
ATOM 1437 C C . GLY A 1 181 ? -3.771 -12.567 7.254 1.00 90.50 181 GLY A C 1
ATOM 1438 O O . GLY A 1 181 ? -4.028 -12.117 6.139 1.00 90.50 181 GLY A O 1
ATOM 1439 N N . GLY A 1 182 ? -4.719 -13.079 8.039 1.00 84.06 182 GLY A N 1
ATOM 1440 C CA . GLY A 1 182 ? -6.149 -13.037 7.704 1.00 84.06 182 GLY A CA 1
ATOM 1441 C C . GLY A 1 182 ? -6.667 -14.219 6.877 1.00 84.06 182 GLY A C 1
ATOM 1442 O O . GLY A 1 182 ? -5.934 -15.157 6.567 1.00 84.06 182 GLY A O 1
ATOM 1443 N N . ALA A 1 183 ? -7.963 -14.179 6.569 1.00 71.81 183 ALA A N 1
ATOM 1444 C CA . ALA A 1 183 ? -8.666 -15.203 5.798 1.00 71.81 183 ALA A CA 1
ATOM 1445 C C . ALA A 1 183 ? -9.045 -14.649 4.422 1.00 71.81 183 ALA A C 1
ATOM 1447 O O . ALA A 1 183 ? -9.449 -13.489 4.317 1.00 71.81 183 ALA A O 1
ATOM 1448 N N . PHE A 1 184 ? -8.906 -15.475 3.385 1.00 69.25 184 PHE A N 1
ATOM 1449 C CA . PHE A 1 184 ? -9.354 -15.145 2.033 1.00 69.25 184 PHE A CA 1
ATOM 1450 C C . PHE A 1 184 ? -10.883 -15.029 1.997 1.00 69.25 184 PHE A C 1
ATOM 1452 O O . PHE A 1 184 ? -11.567 -15.791 2.686 1.00 69.25 184 PHE A O 1
ATOM 1459 N N . GLU A 1 185 ? -11.380 -14.060 1.229 1.00 59.72 185 GLU A N 1
ATOM 1460 C CA . GLU A 1 185 ? -12.810 -13.866 0.956 1.00 59.72 185 GLU A CA 1
ATOM 1461 C C . GLU A 1 185 ? -13.202 -14.533 -0.365 1.00 59.72 185 GLU A C 1
ATOM 1463 O O . GLU A 1 185 ? -12.374 -14.491 -1.307 1.00 59.72 185 GLU A O 1
#

Sequence (185 aa):
FWLKSHFGWRVGLLKVPAACCHSPSHWAPSGPCERPRCTMGAVLPLDGVGIESVLEGVGPDRREQLIAHLDALAGQRVKFSHVAVWREAFLGGAADHHTLVYEYSAGRRLMSLKIDWGREGLSFTDSEDDPCPSGDIIRRKLIRLRPEEVKKHLLEVKDWDYVLTTWNCQHFSAHLFDQAGGAFE

Solvent-accessible surface area (backbone atoms only — not comparable to full-atom values): 11408 Å² total; per-residue (Å²): 140,83,83,85,78,81,79,78,77,79,77,77,79,79,77,74,80,81,80,79,82,78,85,79,93,76,91,80,85,91,72,91,77,82,76,78,84,78,81,84,73,81,79,69,85,80,78,75,75,56,75,56,70,76,69,49,42,62,45,68,58,36,54,72,58,52,47,54,49,31,54,52,39,38,76,69,66,41,47,33,45,33,42,34,35,31,38,38,76,34,86,94,64,79,44,72,47,32,36,28,36,37,30,32,63,62,88,94,40,61,33,32,42,37,40,36,49,33,78,45,32,32,25,72,49,79,41,70,58,76,90,55,94,84,45,47,79,77,45,58,31,43,30,79,43,42,32,65,57,56,46,50,58,53,58,75,52,62,89,60,73,63,34,88,88,84,37,31,27,58,53,52,30,50,51,56,55,62,71,52,58,68,52,80,114

Organism: NCBI:txid311494

Mean predicted aligned error: 12.39 Å

pLDDT: mean 79.04, std 22.35, range [29.34, 98.62]

Foldseek 3Di:
DDDPPPPDDPPPPPPDDPDPDDDDDDDDDDDDDDDDPPPPPPPDPPPDPPPVVVQPWPDAACLVVLLVVLVVQVVVVKWFFKKFWKWDQPPPNPDIFIWIWTWTDDPPAIKIWIWGAHQNGIDIDIDSDPPCPHIDTPFMFTAGDRSVQLSVQCVVCVPPGDDPPPHHRVNSNVSSNVSRDHDGD